Protein AF-A0A2V1BMA5-F1 (afdb_monomer)

Sequence (294 aa):
MDSHIPNAPSWVPDFRKTNSFMCLDGTYQATQKSLTVVHIQNRGAELQVSGAIVDRISSHVRQKVWEPSFGTREVCDGPFFGLYDPEMFYSTIKTLQAWMTIGLTKDSHVTERYGNFYKATQEVATQGHLHLMNCGAKDFAEFLDLLYWNSDWYEAATPSDVRENLEKAANDPGMKERFFNPTYMAYVENPEWQTMCAMKLHPTISKVLHLVWAVARGNTIFETATGWLGVGTNTLKGDDVLALISGMSMPVVLRPVLGTGERKFMVVGNAYVHGMMDGEMWDEGEKNLETLIL

Mean predicted aligned error: 6.77 Å

Structure (mmCIF, N/CA/C/O backbone):
data_AF-A0A2V1BMA5-F1
#
_entry.id   AF-A0A2V1BMA5-F1
#
loop_
_atom_site.group_PDB
_atom_site.id
_atom_site.type_symbol
_atom_site.label_atom_id
_atom_site.label_alt_id
_atom_site.label_comp_id
_atom_site.label_asym_id
_atom_site.label_entity_id
_atom_site.label_seq_id
_atom_site.pdbx_PDB_ins_code
_atom_site.Cartn_x
_atom_site.Cartn_y
_atom_site.Cartn_z
_atom_site.occupancy
_atom_site.B_iso_or_equiv
_atom_site.auth_seq_id
_atom_site.auth_comp_id
_atom_site.auth_asym_id
_atom_site.auth_atom_id
_atom_site.pdbx_PDB_model_num
ATOM 1 N N . MET A 1 1 ? -21.171 14.768 1.177 1.00 30.58 1 MET A N 1
ATOM 2 C CA . MET A 1 1 ? -21.462 14.534 2.602 1.00 30.58 1 MET A CA 1
ATOM 3 C C . MET A 1 1 ? -21.916 13.110 2.629 1.00 30.58 1 MET A C 1
ATOM 5 O O . MET A 1 1 ? -22.697 12.781 1.747 1.00 30.58 1 MET A O 1
ATOM 9 N N . ASP A 1 2 ? -21.452 12.289 3.546 1.00 35.84 2 ASP A N 1
ATOM 10 C CA . ASP A 1 2 ? -22.251 11.117 3.845 1.00 35.84 2 ASP A CA 1
ATOM 11 C C . ASP A 1 2 ? -22.781 11.287 5.289 1.00 35.84 2 ASP A C 1
ATOM 13 O O . ASP A 1 2 ? -22.119 11.742 6.222 1.00 35.84 2 ASP A O 1
ATOM 17 N N . SER A 1 3 ? -24.096 11.287 5.403 1.00 39.12 3 SER A N 1
ATOM 18 C CA . SER A 1 3 ? -24.839 12.184 6.299 1.00 39.12 3 SER A CA 1
ATOM 19 C C . SER A 1 3 ? -25.413 11.448 7.507 1.00 39.12 3 SER A C 1
ATOM 21 O O . SER A 1 3 ? -26.530 11.730 7.936 1.00 39.12 3 SER A O 1
ATOM 23 N N . HIS A 1 4 ? -24.685 10.465 8.035 1.00 50.25 4 HIS A N 1
ATOM 24 C CA . HIS A 1 4 ? -25.268 9.464 8.933 1.00 50.25 4 HIS A CA 1
ATOM 25 C C . HIS A 1 4 ? -24.616 9.318 10.312 1.00 50.25 4 HIS A C 1
ATOM 27 O O . HIS A 1 4 ? -24.954 8.379 11.022 1.00 50.25 4 HIS A O 1
ATOM 33 N N . ILE A 1 5 ? -23.810 10.282 10.775 1.00 56.41 5 ILE A N 1
ATOM 34 C CA . ILE A 1 5 ? -23.662 10.490 12.230 1.00 56.41 5 ILE A CA 1
ATOM 35 C C . ILE A 1 5 ? -24.389 11.792 12.589 1.00 56.41 5 ILE A C 1
ATOM 37 O O . ILE A 1 5 ? -23.781 12.866 12.551 1.00 56.41 5 ILE A O 1
ATOM 41 N N . PRO A 1 6 ? -25.710 11.740 12.859 1.00 54.97 6 PRO A N 1
ATOM 42 C CA . PRO A 1 6 ? -26.468 12.916 13.261 1.00 54.97 6 PRO A CA 1
ATOM 43 C C . PRO A 1 6 ? -25.800 13.587 14.465 1.00 54.97 6 PRO A C 1
ATOM 45 O O . PRO A 1 6 ? -25.518 12.929 15.463 1.00 54.97 6 PRO A O 1
ATOM 48 N N . ASN A 1 7 ? -25.578 14.900 14.378 1.00 65.00 7 ASN A N 1
ATOM 49 C CA . ASN A 1 7 ? -25.011 15.734 15.446 1.00 65.00 7 ASN A CA 1
ATOM 50 C C . ASN A 1 7 ? -23.528 15.497 15.801 1.00 65.00 7 ASN A C 1
ATOM 52 O O . ASN A 1 7 ? -23.093 15.984 16.843 1.00 65.00 7 ASN A O 1
ATOM 56 N N . ALA A 1 8 ? -22.734 14.812 14.967 1.00 66.00 8 ALA A N 1
ATOM 57 C CA . ALA A 1 8 ? -21.289 14.693 15.198 1.00 66.00 8 ALA A CA 1
ATOM 58 C C . ALA A 1 8 ? -20.585 16.073 15.250 1.00 66.00 8 ALA A C 1
ATOM 60 O O . ALA A 1 8 ? -20.898 16.944 14.430 1.00 66.00 8 ALA A O 1
ATOM 61 N N . PRO A 1 9 ? -19.620 16.292 16.170 1.00 72.81 9 PRO A N 1
ATOM 62 C CA . PRO A 1 9 ? -18.793 17.498 16.181 1.00 72.81 9 PRO A CA 1
ATOM 63 C C . PRO A 1 9 ? -18.036 17.716 14.862 1.00 72.81 9 PRO A C 1
ATOM 65 O O . PRO A 1 9 ? -17.639 16.768 14.193 1.00 72.81 9 PRO A O 1
ATOM 68 N N . SER A 1 10 ? -17.755 18.974 14.508 1.00 71.62 10 SER A N 1
ATOM 69 C CA . SER A 1 10 ? -17.115 19.336 13.228 1.00 71.62 10 SER A CA 1
ATOM 70 C C . SER A 1 10 ? -15.682 18.824 13.047 1.00 71.62 10 SER A C 1
ATOM 72 O O . SER A 1 10 ? -15.162 18.861 11.936 1.00 71.62 10 SER A O 1
ATOM 74 N N . TRP A 1 11 ? -15.020 18.419 14.134 1.00 70.19 11 TRP A N 1
ATOM 75 C CA . TRP A 1 11 ? -13.678 17.838 14.096 1.00 70.19 11 TRP A CA 1
ATOM 76 C C . TRP A 1 11 ? -13.694 16.336 13.807 1.00 70.19 11 TRP A C 1
ATOM 78 O O . TRP A 1 11 ? -12.644 15.796 13.467 1.00 70.19 11 TRP A O 1
ATOM 88 N N . VAL A 1 12 ? -14.850 15.667 13.933 1.00 67.75 12 VAL A N 1
ATOM 89 C CA . VAL A 1 12 ? -14.976 14.242 13.622 1.00 67.75 12 VAL A CA 1
ATO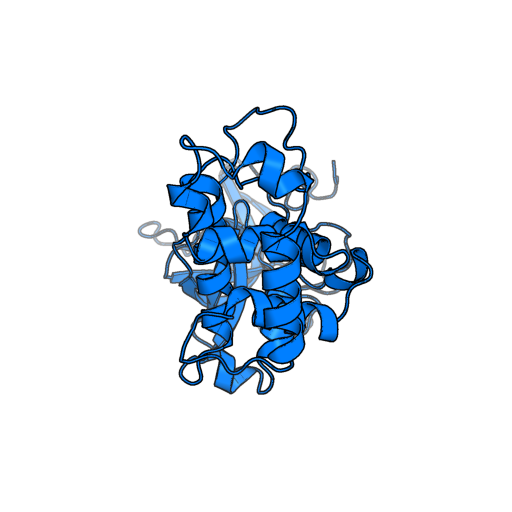M 90 C C . VAL A 1 12 ? -14.726 14.078 12.129 1.00 67.75 12 VAL A C 1
ATOM 92 O O . VAL A 1 12 ? -15.479 14.646 11.329 1.00 67.75 12 VAL A O 1
ATOM 95 N N . PRO A 1 13 ? -13.672 13.345 11.728 1.00 62.00 13 PRO A N 1
ATOM 96 C CA . PRO A 1 13 ? -13.392 13.145 10.320 1.00 62.00 13 PRO A CA 1
ATOM 97 C C . PRO A 1 13 ? -14.603 12.513 9.634 1.00 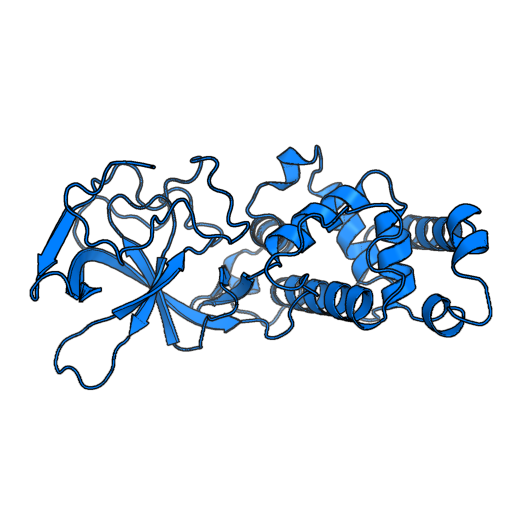62.00 13 PRO A C 1
ATOM 99 O O . PRO A 1 13 ? -15.208 11.573 10.149 1.00 62.00 13 PRO A O 1
ATOM 102 N N . ASP A 1 14 ? -14.943 12.997 8.440 1.00 61.94 14 ASP A N 1
ATOM 103 C CA . ASP A 1 14 ? -15.777 12.203 7.546 1.00 61.94 14 ASP A CA 1
ATOM 104 C C . ASP A 1 14 ? -14.906 11.024 7.105 1.00 61.94 14 ASP A C 1
ATOM 106 O O . ASP A 1 14 ? -14.065 11.161 6.215 1.00 61.94 14 ASP A O 1
ATOM 110 N N . PHE A 1 15 ? -15.069 9.881 7.774 1.00 54.81 15 PHE A N 1
ATOM 111 C CA . PHE A 1 15 ? -14.287 8.668 7.530 1.00 54.81 15 PHE A CA 1
ATOM 112 C C . PHE A 1 15 ? -14.455 8.112 6.110 1.00 54.81 15 PHE A C 1
ATOM 114 O O . PHE A 1 15 ? -13.757 7.171 5.749 1.00 54.81 15 PHE A O 1
ATOM 121 N N . ARG A 1 16 ? -15.318 8.725 5.280 1.00 49.81 16 ARG A N 1
ATOM 122 C CA . ARG A 1 16 ? -15.413 8.461 3.838 1.00 49.81 16 ARG A CA 1
ATOM 123 C C . ARG A 1 16 ? -14.856 9.571 2.953 1.00 49.81 16 ARG A C 1
ATOM 125 O O . ARG A 1 16 ? -15.183 9.640 1.776 1.00 49.81 16 ARG A O 1
ATOM 132 N N . LYS A 1 17 ? -14.098 10.517 3.499 1.00 44.09 17 LYS A N 1
ATOM 133 C CA . LYS A 1 17 ? -13.518 11.641 2.746 1.00 44.09 17 LYS A CA 1
ATOM 134 C C . LYS A 1 17 ? -12.085 11.953 3.152 1.00 44.09 17 LYS A C 1
ATOM 136 O O . LYS A 1 17 ? -11.628 13.086 2.996 1.00 44.09 17 LYS A O 1
ATOM 141 N N . THR A 1 18 ? -11.358 10.986 3.696 1.00 45.91 18 THR A N 1
ATOM 142 C CA . THR A 1 18 ? -9.926 11.183 3.906 1.00 45.91 18 THR A CA 1
ATOM 143 C C . THR A 1 18 ? -9.257 11.397 2.550 1.00 45.91 18 THR A C 1
ATOM 145 O O . THR A 1 18 ? -9.482 10.628 1.626 1.00 45.91 18 THR A O 1
ATOM 148 N N . ASN A 1 19 ? -8.420 12.432 2.428 1.00 41.16 19 ASN A N 1
ATOM 149 C CA . ASN A 1 19 ? -7.601 12.722 1.237 1.00 41.16 19 ASN A CA 1
ATOM 150 C C . ASN A 1 19 ? -6.569 11.613 0.911 1.00 41.16 19 ASN A C 1
ATOM 152 O O . ASN A 1 19 ? -5.682 11.824 0.086 1.00 41.16 19 ASN A O 1
ATOM 156 N N . SER A 1 20 ? -6.634 10.460 1.580 1.00 49.44 20 SER A N 1
ATOM 157 C CA . SER A 1 20 ? -5.892 9.272 1.192 1.00 49.44 20 SER A CA 1
ATOM 158 C C . SER A 1 20 ? -6.616 8.604 0.028 1.00 49.44 20 SER A C 1
ATOM 160 O O . SER A 1 20 ? -7.842 8.517 0.003 1.00 49.44 20 SER A O 1
ATOM 162 N N . PHE A 1 21 ? -5.855 8.054 -0.912 1.00 51.31 21 PHE A N 1
ATOM 163 C CA . PHE A 1 21 ? -6.350 7.094 -1.902 1.00 51.31 21 PHE A CA 1
ATOM 164 C C . PHE A 1 21 ? -6.711 5.748 -1.222 1.00 51.31 21 PHE A C 1
ATOM 166 O O . PHE A 1 21 ? -6.401 4.684 -1.740 1.00 51.31 21 PHE A O 1
ATOM 173 N N . MET A 1 22 ? -7.293 5.775 -0.013 1.00 56.56 22 MET A N 1
ATOM 174 C CA . MET A 1 22 ? -7.965 4.610 0.556 1.00 56.56 22 MET A CA 1
ATOM 175 C C . MET A 1 22 ? -9.341 4.566 -0.085 1.00 56.56 22 MET A C 1
ATOM 177 O O . MET A 1 22 ? -10.156 5.452 0.159 1.00 56.56 22 MET A O 1
ATOM 181 N N . CYS A 1 23 ? -9.540 3.621 -1.000 1.00 54.34 23 CYS A N 1
ATOM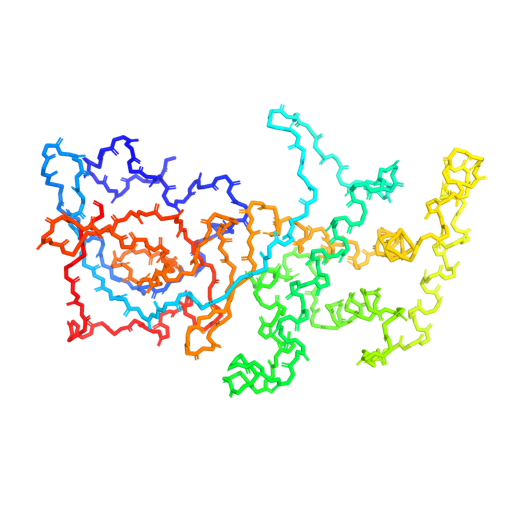 182 C CA . CYS A 1 23 ? -10.696 3.622 -1.886 1.00 54.34 23 CYS A CA 1
ATOM 183 C C . CYS A 1 23 ? -12.005 3.363 -1.130 1.00 54.34 23 CYS A C 1
ATOM 185 O O . CYS A 1 23 ? -12.139 2.438 -0.338 1.00 54.34 23 CYS A O 1
ATOM 187 N N . LEU A 1 24 ? -12.969 4.238 -1.411 1.00 52.84 24 LEU A N 1
ATOM 188 C CA . LEU A 1 24 ? -14.263 4.416 -0.753 1.00 52.84 24 LEU A CA 1
ATOM 189 C C . LEU A 1 24 ? -15.411 3.958 -1.655 1.00 52.84 24 LEU A C 1
ATOM 191 O O . LEU A 1 24 ? -16.499 4.529 -1.609 1.00 52.84 24 LEU A O 1
ATOM 195 N N . ASP A 1 25 ? -15.173 2.964 -2.513 1.00 61.53 25 ASP A N 1
ATOM 196 C CA . ASP A 1 25 ? -16.207 2.440 -3.415 1.00 61.53 25 ASP A CA 1
ATOM 197 C C . ASP A 1 25 ? -17.370 1.761 -2.661 1.00 61.53 25 ASP A C 1
ATOM 199 O O . ASP A 1 25 ? -18.369 1.380 -3.268 1.00 61.53 25 ASP A O 1
ATOM 203 N N . GLY A 1 26 ? -17.263 1.673 -1.329 1.00 67.31 26 GLY A N 1
ATOM 204 C CA . GLY A 1 26 ? -18.301 1.192 -0.427 1.00 67.31 26 GLY A CA 1
ATOM 205 C C . GLY A 1 26 ? -18.446 -0.324 -0.448 1.00 67.31 26 GLY A C 1
ATOM 206 O O . GLY A 1 26 ? -19.454 -0.832 0.036 1.00 67.31 26 GLY A O 1
ATOM 207 N N . THR A 1 27 ? -17.476 -1.037 -1.025 1.00 75.31 27 THR A N 1
ATOM 208 C CA . THR A 1 27 ? -17.530 -2.497 -1.155 1.00 75.31 27 THR A CA 1
ATOM 209 C C . THR A 1 27 ? -17.273 -3.213 0.167 1.00 75.31 27 THR A C 1
ATOM 211 O O . THR A 1 27 ? -17.934 -4.210 0.445 1.00 75.31 27 THR A O 1
ATOM 214 N N . TYR A 1 28 ? -16.385 -2.671 1.002 1.00 86.62 28 TYR A N 1
ATOM 215 C CA . TYR A 1 28 ? -15.997 -3.285 2.270 1.00 86.62 28 TYR A CA 1
ATOM 216 C C . TYR A 1 28 ? -17.060 -3.163 3.360 1.00 86.62 28 TYR A C 1
ATOM 218 O O . TYR A 1 28 ? -17.730 -2.136 3.509 1.00 86.62 28 TYR A O 1
ATOM 226 N N . GLN A 1 29 ? -17.183 -4.224 4.153 1.00 88.62 29 GLN A N 1
ATOM 227 C CA . GLN A 1 29 ? -18.122 -4.344 5.265 1.00 88.62 29 GLN A CA 1
ATOM 228 C C . GLN A 1 29 ? -17.428 -4.972 6.477 1.00 88.62 29 GLN A C 1
ATOM 230 O O . GLN A 1 29 ? -17.868 -5.995 7.001 1.00 88.62 29 GLN A O 1
ATOM 235 N N . ALA A 1 30 ? -16.355 -4.336 6.955 1.00 90.56 30 ALA A N 1
ATOM 236 C CA . ALA A 1 30 ? -15.534 -4.853 8.053 1.00 90.56 30 ALA A CA 1
ATOM 237 C C . ALA A 1 30 ? -16.323 -5.110 9.348 1.00 90.56 30 ALA A C 1
ATOM 239 O O . ALA A 1 30 ? -15.942 -5.968 10.137 1.00 90.56 30 ALA A O 1
ATOM 240 N N . THR A 1 31 ? -17.430 -4.390 9.563 1.00 90.06 31 THR A N 1
ATOM 241 C CA . THR A 1 31 ? -18.359 -4.609 10.688 1.00 90.06 31 THR A CA 1
ATOM 242 C C . THR A 1 31 ? -19.758 -5.039 10.234 1.00 90.06 31 THR A C 1
ATOM 244 O O . THR A 1 31 ? -20.758 -4.800 10.917 1.00 90.06 31 THR A O 1
ATOM 247 N N . GLN A 1 32 ? -19.831 -5.687 9.067 1.00 88.81 32 GLN A N 1
ATOM 248 C CA . GLN A 1 32 ? -21.044 -6.249 8.473 1.00 88.81 32 GLN A CA 1
ATOM 249 C C . GLN A 1 32 ? -22.197 -5.231 8.444 1.00 88.81 32 GLN A C 1
ATOM 251 O O . GLN A 1 32 ? -22.029 -4.110 7.965 1.00 88.81 32 GLN A O 1
ATOM 256 N N . LYS A 1 33 ? -23.380 -5.606 8.948 1.00 86.31 33 LYS A N 1
ATOM 257 C CA . LYS A 1 33 ? -24.576 -4.747 9.001 1.00 86.31 33 LYS A CA 1
ATOM 258 C C . LYS A 1 33 ? -24.761 -4.066 10.358 1.00 86.31 33 LYS A C 1
ATOM 260 O O . LYS A 1 33 ? -25.867 -3.611 10.661 1.00 86.31 33 LYS A O 1
ATOM 265 N N . SER A 1 34 ? -23.717 -4.034 11.187 1.00 84.75 34 SER A N 1
ATOM 266 C CA . SER A 1 34 ? -23.793 -3.393 12.496 1.00 84.75 34 SER A CA 1
ATOM 267 C C . SER A 1 34 ? -24.140 -1.909 12.358 1.00 84.75 34 SER A C 1
ATOM 269 O O . SER A 1 34 ? -23.817 -1.248 11.369 1.00 84.75 34 SER A O 1
ATOM 271 N N . LEU A 1 35 ? -24.866 -1.386 13.343 1.00 81.81 35 LEU A N 1
ATOM 272 C CA . LEU A 1 35 ? -25.289 0.008 13.345 1.00 81.81 35 LEU A CA 1
ATOM 273 C C . LEU A 1 35 ? -24.277 0.858 14.104 1.00 81.81 35 LEU A C 1
ATOM 275 O O . LEU A 1 35 ? -23.744 0.455 15.138 1.00 81.81 35 LEU A O 1
ATOM 279 N N . THR A 1 36 ? -24.055 2.072 13.617 1.00 77.69 36 THR A N 1
ATOM 280 C CA . THR A 1 36 ? -23.221 3.052 14.306 1.00 77.69 36 THR A CA 1
ATOM 281 C C . THR A 1 36 ? -23.895 3.492 15.605 1.00 77.69 36 THR A C 1
ATOM 283 O O . THR A 1 36 ? -24.935 4.153 15.578 1.00 77.69 36 THR A O 1
ATOM 286 N N . VAL A 1 37 ? -23.286 3.164 16.746 1.00 75.06 37 VAL A N 1
ATOM 287 C CA . VAL A 1 37 ? -23.695 3.659 18.068 1.00 75.06 37 VAL A CA 1
ATOM 288 C C . VAL A 1 37 ? -22.612 4.604 18.573 1.00 75.06 37 VAL A C 1
ATOM 290 O O . VAL A 1 37 ? -21.495 4.179 18.865 1.00 75.06 37 VAL A O 1
ATOM 293 N N . VAL A 1 38 ? -22.934 5.897 18.635 1.00 83.06 38 VAL A N 1
ATOM 294 C CA . VAL A 1 38 ? -22.004 6.957 19.046 1.00 83.06 38 VAL A CA 1
ATOM 295 C C . VAL A 1 38 ? -22.674 7.821 20.105 1.00 83.06 38 VAL A C 1
ATOM 297 O O . VAL A 1 38 ? -23.760 8.359 19.883 1.00 83.06 38 VAL A O 1
ATOM 300 N N . HIS A 1 39 ? -21.999 8.008 21.236 1.00 86.19 39 HIS A N 1
ATOM 301 C CA . HIS A 1 39 ? -22.392 8.969 22.260 1.00 86.19 39 HIS A CA 1
ATOM 302 C C . HIS A 1 39 ? -21.347 10.074 22.360 1.00 86.19 39 HIS A C 1
ATOM 304 O O . HIS A 1 39 ? -20.177 9.828 22.636 1.00 86.19 39 HIS A O 1
ATOM 310 N N . ILE A 1 40 ? -21.780 11.312 22.147 1.00 84.50 40 ILE A N 1
ATOM 311 C CA . ILE A 1 40 ? -20.915 12.486 22.238 1.00 84.50 40 ILE A CA 1
ATOM 312 C C . ILE A 1 40 ? -20.855 12.925 23.698 1.00 84.50 40 ILE A C 1
ATOM 314 O O . ILE A 1 40 ? -21.890 13.178 24.318 1.00 84.50 40 ILE A O 1
ATOM 318 N N . GLN A 1 41 ? -19.649 13.040 24.242 1.00 85.12 41 GLN A N 1
ATOM 319 C CA . GLN A 1 41 ? -19.420 13.418 25.634 1.00 85.12 41 GLN A CA 1
ATOM 320 C C . GLN A 1 41 ? -18.415 14.568 25.742 1.00 85.12 41 GLN A C 1
ATOM 322 O O . GLN A 1 41 ? -17.952 15.121 24.742 1.00 85.12 41 GLN A O 1
ATOM 327 N N . ASN A 1 42 ? -18.147 14.997 26.979 1.00 81.31 42 ASN A N 1
ATOM 328 C CA . ASN A 1 42 ? -17.174 16.040 27.303 1.00 81.31 42 ASN A CA 1
ATOM 329 C C . ASN A 1 42 ? -17.321 17.310 26.436 1.00 81.31 42 ASN A C 1
ATOM 331 O O . ASN A 1 42 ? -16.389 17.753 25.770 1.00 81.31 42 ASN A O 1
ATOM 335 N N . ARG A 1 43 ? -18.539 17.871 26.386 1.00 77.81 43 ARG A N 1
ATOM 336 C CA . ARG A 1 43 ? -18.871 19.067 25.580 1.00 77.81 43 ARG A CA 1
ATOM 337 C C . ARG A 1 43 ? -18.524 18.935 24.088 1.00 77.81 43 ARG A C 1
ATOM 339 O O . ARG A 1 43 ? -18.265 19.937 23.428 1.00 77.81 43 ARG A O 1
ATOM 346 N N . GLY A 1 44 ? -18.540 17.714 23.558 1.00 74.12 44 GLY A N 1
ATOM 347 C CA . GLY A 1 44 ? -18.230 17.446 22.160 1.00 74.12 44 GLY A CA 1
ATOM 348 C C . GLY A 1 44 ? -16.754 17.225 21.872 1.00 74.12 44 GLY A C 1
ATOM 349 O O . GLY A 1 44 ? -16.399 17.252 20.704 1.00 74.12 44 GLY A O 1
ATOM 350 N N . ALA A 1 45 ? -15.908 17.033 22.887 1.00 82.19 45 ALA A N 1
ATOM 351 C CA . ALA A 1 45 ? -14.491 16.722 22.707 1.00 82.19 45 ALA A CA 1
ATOM 352 C C . ALA A 1 45 ? -14.195 15.216 22.642 1.00 82.19 45 ALA A C 1
ATOM 354 O O . ALA A 1 45 ? -13.098 14.856 22.239 1.00 82.19 45 ALA A O 1
ATOM 355 N N . GLU A 1 46 ? -15.144 14.360 23.038 1.00 89.19 46 GLU A N 1
ATOM 356 C CA . GLU A 1 46 ? -14.951 12.906 23.100 1.00 89.19 46 GLU A CA 1
ATOM 357 C C . GLU A 1 46 ? -16.127 12.170 22.454 1.00 89.19 46 GLU A C 1
ATOM 359 O O . GLU A 1 46 ? -17.292 12.567 22.612 1.00 89.19 46 GLU A O 1
ATOM 364 N N . LEU A 1 47 ? -15.822 11.081 21.752 1.00 89.94 47 LEU A N 1
ATOM 365 C CA . LEU A 1 47 ? -16.803 10.146 21.215 1.00 89.94 47 LEU A CA 1
ATOM 366 C C . LEU A 1 47 ? -16.681 8.805 21.921 1.00 89.94 47 LEU A C 1
ATOM 368 O O . LEU A 1 47 ? -15.652 8.143 21.867 1.00 89.94 47 LEU A O 1
ATOM 372 N N . GLN A 1 48 ? -17.772 8.360 22.518 1.00 91.94 48 GLN A N 1
ATOM 373 C CA . GLN A 1 48 ? -17.891 7.005 23.015 1.00 91.94 48 GLN A CA 1
ATOM 374 C C . GLN A 1 48 ? -18.523 6.136 21.927 1.00 91.94 48 GLN A C 1
ATOM 376 O O . GLN A 1 48 ? -19.634 6.419 21.474 1.00 91.94 48 GLN A O 1
ATOM 381 N N . VAL A 1 49 ? -17.815 5.093 21.506 1.00 91.38 49 VAL A N 1
ATOM 382 C CA . VAL A 1 49 ? -18.244 4.167 20.450 1.00 91.38 49 VAL A CA 1
ATOM 383 C C . VAL A 1 49 ? -18.189 2.724 20.941 1.00 91.38 49 VAL A C 1
ATOM 385 O O . VAL A 1 49 ? -17.482 2.418 21.901 1.00 91.38 49 VAL A O 1
ATOM 388 N N . SER A 1 50 ? -18.924 1.833 20.277 1.00 91.62 50 SER A N 1
ATOM 389 C CA . SER A 1 50 ? -18.831 0.387 20.503 1.00 91.62 50 SER A CA 1
ATOM 390 C C . SER A 1 50 ? -17.955 -0.261 19.432 1.00 91.62 50 SER A C 1
ATOM 392 O O . SER A 1 50 ? -18.123 0.012 18.241 1.00 91.62 50 SER A O 1
ATOM 394 N N . GLY A 1 51 ? -17.008 -1.098 19.842 1.00 92.06 51 GLY A N 1
ATOM 395 C CA . GLY A 1 51 ? -16.091 -1.771 18.930 1.00 92.06 51 GLY A CA 1
ATOM 396 C C . GLY A 1 51 ? -15.193 -2.773 19.641 1.00 92.06 51 GLY A C 1
ATOM 397 O O . GLY A 1 51 ? -15.328 -2.994 20.837 1.00 92.06 51 GLY A O 1
ATOM 398 N N . ALA A 1 52 ? -14.256 -3.366 18.914 1.00 92.75 52 ALA A N 1
ATOM 399 C CA . ALA A 1 52 ? -13.261 -4.273 19.469 1.00 92.75 52 ALA A CA 1
ATOM 400 C C . ALA A 1 52 ? -11.875 -3.915 18.940 1.00 92.75 52 ALA A C 1
ATOM 402 O O . ALA A 1 52 ? -11.698 -3.688 17.741 1.00 92.75 52 ALA A O 1
ATOM 403 N N . ILE A 1 53 ? -10.882 -3.886 19.827 1.00 94.69 53 ILE A N 1
ATOM 404 C CA . ILE A 1 53 ? -9.478 -3.827 19.423 1.00 94.69 53 ILE A CA 1
ATOM 405 C C . ILE A 1 53 ? -9.035 -5.238 19.045 1.00 94.69 53 ILE A C 1
ATOM 407 O O . ILE A 1 53 ? -9.049 -6.142 19.877 1.00 94.69 53 ILE A O 1
ATOM 411 N N . VAL A 1 54 ? -8.663 -5.413 17.779 1.00 94.94 54 VAL A N 1
ATOM 412 C CA . VAL A 1 54 ? -8.380 -6.726 17.184 1.00 94.94 54 VAL A CA 1
ATOM 413 C C . VAL A 1 54 ? -6.892 -7.049 17.151 1.00 94.94 54 VAL A C 1
ATOM 415 O O . VAL A 1 54 ? -6.520 -8.215 17.238 1.00 94.94 54 VAL A O 1
ATOM 418 N N . ASP A 1 55 ? -6.031 -6.035 17.047 1.00 95.31 55 ASP A N 1
ATOM 419 C CA . ASP A 1 55 ? -4.580 -6.213 17.087 1.00 95.31 55 ASP A CA 1
ATOM 420 C C . ASP A 1 55 ? -3.860 -4.876 17.343 1.00 95.31 55 ASP A C 1
ATOM 422 O O . ASP A 1 55 ? -4.480 -3.826 17.530 1.00 95.31 55 ASP A O 1
ATOM 426 N N . ARG A 1 56 ? -2.530 -4.903 17.340 1.00 95.88 56 ARG A N 1
ATOM 427 C CA . ARG A 1 56 ? -1.641 -3.754 17.476 1.00 95.88 56 ARG A CA 1
ATOM 428 C C . ARG A 1 56 ? -0.628 -3.727 16.342 1.00 95.88 56 ARG A C 1
ATOM 430 O O . ARG A 1 56 ? -0.078 -4.760 15.976 1.00 95.88 56 ARG A O 1
ATOM 437 N N . ILE A 1 57 ? -0.351 -2.540 15.819 1.00 94.94 57 ILE A N 1
ATOM 438 C CA . ILE A 1 57 ? 0.679 -2.298 14.811 1.00 94.94 57 ILE A CA 1
ATOM 439 C C . ILE A 1 57 ? 2.049 -2.619 15.419 1.00 94.94 57 ILE A C 1
ATOM 441 O O . ILE A 1 57 ? 2.441 -2.030 16.432 1.00 94.94 57 ILE A O 1
ATOM 445 N N . SER A 1 58 ? 2.776 -3.552 14.803 1.00 92.19 58 SER A N 1
ATOM 446 C CA . SER A 1 58 ? 4.119 -3.956 15.230 1.00 92.19 58 SER A CA 1
ATOM 447 C C . SER A 1 58 ? 5.191 -3.174 14.477 1.00 92.19 58 SER A C 1
ATOM 449 O O . SER A 1 58 ? 6.121 -2.637 15.081 1.00 92.19 58 SER A O 1
ATOM 451 N N . SER A 1 59 ? 5.046 -3.060 13.157 1.00 91.06 59 SER A N 1
ATOM 452 C CA . SER A 1 59 ? 6.008 -2.387 12.290 1.00 91.06 59 SER A CA 1
ATOM 453 C C . SER A 1 59 ? 5.335 -1.787 11.056 1.00 91.06 59 SER A C 1
ATOM 455 O O . SER A 1 59 ? 4.225 -2.161 10.690 1.00 91.06 59 SER A O 1
ATOM 457 N N . HIS A 1 60 ? 5.995 -0.817 10.426 1.00 92.62 60 HIS A N 1
ATOM 458 C CA . HIS A 1 60 ? 5.562 -0.228 9.160 1.00 92.62 60 HIS A CA 1
ATOM 459 C C . HIS A 1 60 ? 6.764 0.2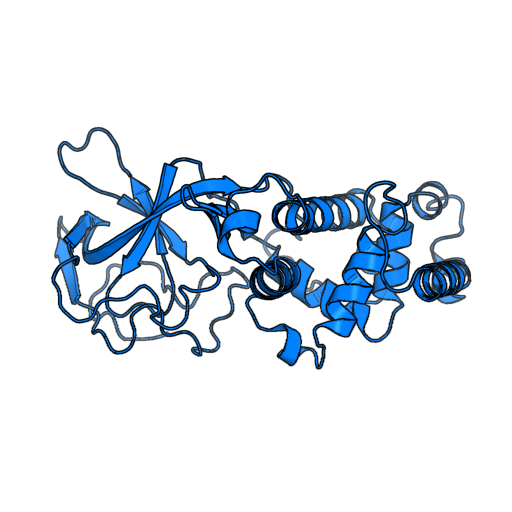56 8.352 1.00 92.62 60 HIS A C 1
ATOM 461 O O . HIS A 1 60 ? 7.830 0.556 8.907 1.00 92.62 60 HIS A O 1
ATOM 467 N N . VAL A 1 61 ? 6.584 0.377 7.039 1.00 92.94 61 VAL A N 1
ATOM 468 C CA . VAL A 1 61 ? 7.620 0.893 6.142 1.00 92.94 61 VAL A CA 1
ATOM 469 C C . VAL A 1 61 ? 7.776 2.405 6.327 1.00 92.94 61 VAL A C 1
ATOM 471 O O . VAL A 1 61 ? 6.802 3.157 6.352 1.00 92.94 61 VAL A O 1
ATOM 474 N N . ARG A 1 62 ? 9.018 2.880 6.470 1.00 91.94 62 ARG A N 1
ATOM 475 C CA . ARG A 1 62 ? 9.306 4.309 6.711 1.00 91.94 62 ARG A CA 1
ATOM 476 C C . ARG A 1 62 ? 9.513 5.106 5.429 1.00 91.94 62 ARG A C 1
ATOM 478 O O . ARG A 1 62 ? 9.343 6.323 5.437 1.00 91.94 62 ARG A O 1
ATOM 485 N N . GLN A 1 63 ? 9.923 4.427 4.363 1.00 93.19 63 GLN A N 1
ATOM 486 C CA . GLN A 1 63 ? 10.083 4.996 3.036 1.00 93.19 63 GLN A CA 1
ATOM 487 C C . GLN A 1 63 ? 8.734 5.503 2.525 1.00 93.19 63 GLN A C 1
ATOM 489 O O . GLN A 1 63 ? 7.685 4.919 2.807 1.00 93.19 63 GLN A O 1
ATOM 494 N N . LYS A 1 64 ? 8.776 6.607 1.786 1.00 92.69 64 LYS A N 1
ATOM 495 C CA . LYS A 1 64 ? 7.603 7.251 1.205 1.00 92.69 64 LYS A CA 1
ATOM 496 C C . LYS A 1 64 ? 7.869 7.495 -0.265 1.00 92.69 64 LYS A C 1
ATOM 498 O O . LYS A 1 64 ? 8.983 7.865 -0.638 1.00 92.69 64 LYS A O 1
ATOM 503 N N . VAL A 1 65 ? 6.836 7.300 -1.075 1.00 92.19 65 VAL A N 1
ATOM 504 C CA . VAL A 1 65 ? 6.870 7.738 -2.466 1.00 92.19 65 VAL A CA 1
ATOM 505 C C . VAL A 1 65 ? 6.963 9.259 -2.506 1.00 92.19 65 VAL A C 1
ATOM 507 O O . VAL A 1 65 ? 6.518 9.944 -1.582 1.00 92.19 65 VAL A O 1
ATOM 510 N N . TRP A 1 66 ? 7.525 9.789 -3.586 1.00 89.56 66 TRP A N 1
ATOM 511 C CA . TRP A 1 66 ? 7.457 11.217 -3.842 1.00 89.56 66 TRP A CA 1
ATOM 512 C C . TRP A 1 66 ? 5.998 11.671 -3.941 1.00 89.56 66 TRP A C 1
ATOM 514 O O . TRP A 1 66 ? 5.169 11.035 -4.603 1.00 89.56 66 TRP A O 1
ATOM 524 N N . GLU A 1 67 ? 5.702 12.798 -3.304 1.00 82.75 67 GLU A N 1
ATOM 525 C CA . GLU A 1 67 ? 4.398 13.441 -3.340 1.00 82.75 67 GLU A CA 1
ATOM 526 C C . GLU A 1 67 ? 4.547 14.874 -3.862 1.00 82.75 67 GLU A C 1
ATOM 528 O O . GLU A 1 67 ? 5.484 15.579 -3.478 1.00 82.75 67 GLU A O 1
ATOM 533 N N . PRO A 1 68 ? 3.620 15.340 -4.717 1.00 76.75 68 PRO A N 1
ATOM 534 C CA . PRO A 1 68 ? 3.605 16.737 -5.123 1.00 76.75 68 PRO A CA 1
ATOM 535 C C . PRO A 1 68 ? 3.375 17.638 -3.904 1.00 76.75 68 PRO A C 1
ATOM 537 O O . PRO A 1 68 ? 2.720 17.249 -2.933 1.00 76.75 68 PRO A O 1
ATOM 540 N N . SER A 1 69 ? 3.846 18.883 -3.978 1.00 78.19 69 SER A N 1
ATOM 541 C CA . SER A 1 69 ? 3.532 19.876 -2.950 1.00 78.19 69 SER A CA 1
ATOM 542 C C . SER A 1 69 ? 2.018 20.064 -2.798 1.00 78.19 69 SER A C 1
ATOM 544 O O . SER A 1 69 ? 1.243 19.973 -3.754 1.00 78.19 69 SER A O 1
ATOM 546 N N . PHE A 1 70 ? 1.583 20.353 -1.572 1.00 68.19 70 PHE A N 1
ATOM 547 C CA . PHE A 1 70 ? 0.175 20.609 -1.295 1.00 68.19 70 PHE A CA 1
ATOM 548 C C . PHE A 1 70 ? -0.362 21.744 -2.187 1.00 68.19 70 PHE A C 1
ATOM 550 O O . PHE A 1 70 ? 0.221 22.825 -2.247 1.00 68.19 70 PHE A O 1
ATOM 557 N N . GLY A 1 71 ? -1.481 21.499 -2.875 1.00 62.69 71 GLY A N 1
ATOM 558 C CA . GLY A 1 71 ? -2.114 22.474 -3.770 1.00 62.69 71 GLY A CA 1
ATOM 559 C C . GLY A 1 71 ? -1.639 22.447 -5.229 1.00 62.69 71 GLY A C 1
ATOM 560 O O . GLY A 1 71 ? -2.145 23.237 -6.029 1.00 62.69 71 GLY A O 1
ATOM 561 N N . THR A 1 72 ? -0.729 21.544 -5.618 1.00 70.56 72 THR A N 1
ATOM 562 C CA . THR A 1 72 ? -0.408 21.315 -7.037 1.00 70.56 72 THR A CA 1
ATOM 563 C C . THR A 1 72 ? -1.658 20.830 -7.776 1.00 70.56 72 THR A C 1
ATOM 565 O O . THR A 1 72 ? -2.228 19.793 -7.441 1.00 70.56 72 THR A O 1
ATOM 568 N N . ARG A 1 73 ? -2.109 21.609 -8.770 1.00 54.25 73 ARG A N 1
ATOM 569 C CA . ARG A 1 73 ? -3.403 21.402 -9.440 1.00 54.25 73 ARG A CA 1
ATOM 570 C C . ARG A 1 73 ? -3.460 20.166 -10.335 1.00 54.25 73 ARG A C 1
ATOM 572 O O . ARG A 1 73 ? -4.548 19.633 -10.507 1.00 54.25 73 ARG A O 1
ATOM 579 N N . GLU A 1 74 ? -2.332 19.700 -10.868 1.00 56.88 74 GLU A N 1
ATOM 580 C CA . GLU A 1 74 ? -2.294 18.557 -11.783 1.00 56.88 74 GLU A CA 1
ATOM 581 C C . GLU A 1 74 ? -0.998 17.761 -11.592 1.00 56.88 74 GLU A C 1
ATOM 583 O O . GLU A 1 74 ? 0.102 18.294 -11.736 1.00 56.88 74 GLU A O 1
ATOM 588 N N . VAL A 1 75 ? -1.131 16.471 -11.274 1.00 62.03 75 VAL A N 1
ATOM 589 C CA . VAL A 1 75 ? -0.067 15.483 -11.471 1.00 62.03 75 VAL A CA 1
ATOM 590 C C . VAL A 1 75 ? -0.497 14.614 -12.640 1.00 62.03 75 VAL A C 1
ATOM 592 O O . VAL A 1 75 ? -1.289 13.689 -12.477 1.00 62.03 75 VAL A O 1
ATOM 595 N N . CYS A 1 76 ? -0.022 14.956 -13.835 1.00 67.62 76 CYS A N 1
ATOM 596 C CA . CYS A 1 76 ? -0.265 14.154 -15.027 1.00 67.62 76 CYS A CA 1
ATOM 597 C C . CYS A 1 76 ? 0.690 12.964 -15.023 1.00 67.62 76 CYS A C 1
ATOM 599 O O . CYS A 1 76 ? 1.879 13.116 -15.315 1.00 67.62 76 CYS A O 1
ATOM 601 N N . ASP A 1 77 ? 0.161 11.785 -14.701 1.00 74.06 77 ASP A N 1
ATOM 602 C CA . ASP A 1 77 ? 0.937 10.552 -14.709 1.00 74.06 77 ASP A CA 1
ATOM 603 C C . ASP A 1 77 ? 1.129 10.008 -16.138 1.00 74.06 77 ASP A C 1
ATOM 605 O O . ASP A 1 77 ? 0.479 9.059 -16.571 1.00 74.06 77 ASP A O 1
ATOM 609 N N . GLY A 1 78 ? 1.978 10.693 -16.907 1.00 82.31 78 GLY A N 1
ATOM 610 C CA . GLY A 1 78 ? 2.340 10.325 -18.275 1.00 82.31 78 GLY A CA 1
ATOM 611 C C . GLY A 1 78 ? 3.552 9.383 -18.361 1.00 82.31 78 GLY A C 1
ATOM 612 O O . GLY A 1 78 ? 4.187 9.081 -17.350 1.00 82.31 78 GLY A O 1
ATOM 613 N N . PRO A 1 79 ? 3.954 8.980 -19.581 1.00 84.31 79 PRO A N 1
ATOM 614 C CA . PRO A 1 79 ? 5.054 8.030 -19.796 1.00 84.31 79 PRO A CA 1
ATOM 615 C C . PRO A 1 79 ? 6.413 8.523 -19.276 1.00 84.31 79 PRO A C 1
ATOM 617 O O . PRO A 1 79 ? 7.294 7.719 -19.001 1.00 84.31 79 PRO A O 1
ATOM 620 N N . PHE A 1 80 ? 6.586 9.837 -19.111 1.00 89.62 80 PHE A N 1
ATOM 621 C CA . PHE A 1 80 ? 7.825 10.443 -18.611 1.00 89.62 80 PHE A CA 1
ATOM 622 C C . PHE A 1 80 ? 7.748 10.880 -17.144 1.00 89.62 80 PHE A C 1
ATOM 624 O O . PHE A 1 80 ? 8.732 11.385 -16.601 1.00 89.62 80 PHE A O 1
ATOM 631 N N . PHE A 1 81 ? 6.580 10.753 -16.507 1.00 87.44 81 PHE A N 1
ATOM 632 C CA . PHE A 1 81 ? 6.384 11.216 -15.139 1.00 87.44 81 PHE A CA 1
ATOM 633 C C . PHE A 1 81 ? 7.330 10.484 -14.180 1.00 87.44 81 PHE A C 1
ATOM 635 O O . PHE A 1 81 ? 7.436 9.259 -14.211 1.00 87.44 81 PHE A O 1
ATOM 642 N N . GLY A 1 82 ? 8.019 11.252 -13.334 1.00 88.38 82 GLY A N 1
ATOM 643 C CA . GLY A 1 82 ? 8.981 10.735 -12.361 1.00 88.38 82 GLY A CA 1
ATOM 644 C C . GLY A 1 82 ? 10.390 10.471 -12.889 1.00 88.38 82 GLY A C 1
ATOM 645 O O . GLY A 1 82 ? 11.279 10.242 -12.081 1.00 88.38 82 GLY A O 1
ATOM 646 N N . LEU A 1 83 ? 10.638 10.566 -14.201 1.00 93.06 83 LEU A N 1
ATOM 647 C CA . LEU A 1 83 ? 11.950 10.246 -14.788 1.00 93.06 83 LEU A CA 1
ATOM 648 C C . LEU A 1 83 ? 12.936 11.427 -14.847 1.00 93.06 83 LEU A C 1
ATOM 650 O O . LEU A 1 83 ? 14.105 11.227 -15.168 1.00 93.06 83 LEU A O 1
ATOM 654 N N . TYR A 1 84 ? 12.490 12.654 -14.566 1.00 90.88 84 TYR A N 1
ATOM 655 C CA . TYR A 1 84 ? 13.336 13.862 -14.635 1.00 90.88 84 TYR A CA 1
ATOM 656 C C . TYR A 1 84 ? 14.070 14.187 -13.349 1.00 90.88 84 TYR A C 1
ATOM 658 O O . TYR A 1 84 ? 14.970 15.024 -13.366 1.00 90.88 84 TYR A O 1
ATOM 666 N N . ASP A 1 85 ? 13.623 13.607 -12.245 1.00 90.81 85 ASP A N 1
ATOM 667 C CA . ASP A 1 85 ? 14.071 13.966 -10.915 1.00 90.81 85 ASP A CA 1
ATOM 668 C C . ASP A 1 85 ? 14.446 12.682 -10.167 1.00 90.81 85 ASP A C 1
ATOM 670 O O . ASP A 1 85 ? 13.579 11.823 -9.968 1.00 90.81 85 ASP A O 1
ATOM 674 N N . PRO A 1 86 ? 15.718 12.538 -9.755 1.00 91.56 86 PRO A N 1
ATOM 675 C CA . PRO A 1 86 ? 16.175 11.449 -8.907 1.00 91.56 86 PRO A CA 1
ATOM 676 C C . PRO A 1 86 ? 15.321 11.230 -7.680 1.00 91.56 86 PRO A C 1
ATOM 678 O O . PRO A 1 86 ? 15.060 10.082 -7.334 1.00 91.56 86 PRO A O 1
ATOM 681 N N . GLU A 1 87 ? 14.833 12.295 -7.049 1.00 91.38 87 GLU A N 1
ATOM 682 C CA . GLU A 1 87 ? 13.984 12.161 -5.876 1.00 91.38 87 GLU A CA 1
ATOM 683 C C . GLU A 1 87 ? 12.690 11.415 -6.217 1.00 91.38 87 GLU A C 1
ATOM 685 O O . GLU A 1 87 ? 12.240 10.584 -5.430 1.00 91.38 87 GLU A O 1
ATOM 690 N N . MET A 1 88 ? 12.125 11.621 -7.408 1.00 92.44 88 MET A N 1
ATOM 691 C CA . MET A 1 88 ? 10.876 10.985 -7.822 1.00 92.44 88 MET A CA 1
ATOM 692 C C . MET A 1 88 ? 11.041 9.489 -8.095 1.00 92.44 88 MET A C 1
ATOM 694 O O . MET A 1 88 ? 10.358 8.681 -7.457 1.00 92.44 88 MET A O 1
ATOM 698 N N . PHE A 1 89 ? 11.923 9.099 -9.023 1.00 94.69 89 PHE A N 1
ATOM 699 C CA . PHE A 1 89 ? 12.063 7.683 -9.379 1.00 94.69 89 PHE A CA 1
ATOM 700 C C . PHE A 1 89 ? 12.689 6.870 -8.250 1.00 94.69 89 PHE A C 1
ATOM 702 O O . PHE A 1 89 ? 12.213 5.775 -7.951 1.00 94.69 89 PHE A O 1
ATOM 709 N N . TYR A 1 90 ? 13.700 7.415 -7.567 1.00 95.94 90 TYR A N 1
ATOM 710 C CA . TYR A 1 90 ? 14.395 6.687 -6.513 1.00 95.94 90 TYR A CA 1
ATOM 711 C C . TYR A 1 90 ? 13.471 6.436 -5.321 1.00 95.94 90 TYR A C 1
ATOM 713 O O . TYR A 1 90 ? 13.339 5.295 -4.878 1.00 95.94 90 TYR A O 1
ATOM 721 N N . SER A 1 91 ? 12.782 7.473 -4.823 1.00 94.94 91 SER A N 1
ATOM 722 C CA . SER A 1 91 ? 11.849 7.309 -3.699 1.00 94.94 91 SER A CA 1
ATOM 723 C C . SER A 1 91 ? 10.689 6.384 -4.057 1.00 94.94 91 SER A C 1
ATOM 725 O O . SER A 1 91 ? 10.296 5.562 -3.229 1.00 94.94 91 SER A O 1
ATOM 727 N N . THR A 1 92 ? 10.180 6.458 -5.291 1.00 95.25 92 THR A N 1
ATOM 728 C CA . THR A 1 92 ? 9.102 5.586 -5.762 1.00 95.25 92 THR A CA 1
ATOM 729 C C . THR A 1 92 ? 9.559 4.136 -5.763 1.00 95.25 92 THR A C 1
ATOM 731 O O . THR A 1 92 ? 9.017 3.336 -5.005 1.00 95.25 92 THR A O 1
ATOM 734 N N . ILE A 1 93 ? 10.595 3.795 -6.532 1.00 97.38 93 ILE A N 1
ATOM 735 C CA . ILE A 1 93 ? 11.046 2.405 -6.658 1.00 97.38 93 ILE A CA 1
ATOM 736 C C . ILE A 1 93 ? 11.499 1.842 -5.311 1.00 97.38 93 ILE A C 1
ATOM 738 O O . ILE A 1 93 ? 11.085 0.741 -4.957 1.00 97.38 93 ILE A O 1
ATOM 742 N N . LYS A 1 94 ? 12.254 2.596 -4.501 1.00 96.75 94 LYS A N 1
ATOM 743 C CA . LYS A 1 94 ? 12.685 2.121 -3.175 1.00 96.75 94 LYS A CA 1
ATOM 744 C C . LYS A 1 94 ? 11.532 1.926 -2.203 1.00 96.75 94 LYS A C 1
ATOM 746 O O . LYS A 1 94 ? 11.573 0.989 -1.408 1.00 96.75 94 LYS A O 1
ATOM 751 N N . THR A 1 95 ? 10.512 2.779 -2.250 1.00 96.31 95 THR A N 1
ATOM 752 C CA . THR A 1 95 ? 9.329 2.599 -1.402 1.00 96.31 95 THR A CA 1
ATOM 753 C C . THR A 1 95 ? 8.538 1.381 -1.838 1.00 96.31 95 THR A C 1
ATOM 755 O O . THR A 1 95 ? 8.190 0.572 -0.987 1.00 96.31 95 THR A O 1
ATOM 758 N N . LEU A 1 96 ? 8.316 1.197 -3.142 1.00 96.19 96 LEU A N 1
ATOM 759 C CA . LEU A 1 96 ? 7.606 0.023 -3.645 1.00 96.19 96 LEU A CA 1
ATOM 760 C C . LEU A 1 96 ? 8.380 -1.264 -3.347 1.00 96.19 96 LEU A C 1
ATOM 762 O O . LEU A 1 96 ? 7.785 -2.219 -2.865 1.00 96.19 96 LEU A O 1
ATOM 766 N N . GLN A 1 97 ? 9.704 -1.273 -3.515 1.00 96.06 97 GLN A N 1
ATOM 767 C CA . GLN A 1 97 ? 10.551 -2.388 -3.082 1.00 96.06 97 GLN A CA 1
ATOM 768 C C . GLN A 1 97 ? 10.392 -2.648 -1.579 1.00 96.06 97 GLN A C 1
ATOM 770 O O . GLN A 1 97 ? 10.147 -3.776 -1.176 1.00 96.06 97 GLN A O 1
ATOM 775 N N . ALA A 1 98 ? 10.459 -1.625 -0.725 1.00 93.88 98 ALA A N 1
ATOM 776 C CA . ALA A 1 98 ? 10.270 -1.817 0.713 1.00 93.88 98 ALA A CA 1
ATOM 777 C C . ALA A 1 98 ? 8.870 -2.362 1.056 1.00 93.88 98 ALA A C 1
ATOM 779 O O . ALA A 1 98 ? 8.746 -3.220 1.929 1.00 93.88 98 ALA A O 1
ATOM 780 N N . TRP A 1 99 ? 7.833 -1.899 0.351 1.00 93.00 99 TRP A N 1
ATOM 781 C CA . TRP A 1 99 ? 6.462 -2.363 0.536 1.00 93.00 99 TRP A CA 1
ATOM 782 C C . TRP A 1 99 ? 6.278 -3.819 0.141 1.00 93.00 99 TRP A C 1
ATOM 784 O O . TRP A 1 99 ? 5.641 -4.564 0.872 1.00 93.00 99 TRP A O 1
ATOM 794 N N . MET A 1 100 ? 6.820 -4.236 -1.000 1.00 91.75 100 MET A N 1
ATOM 795 C CA . MET A 1 100 ? 6.654 -5.610 -1.465 1.00 91.75 100 MET A CA 1
ATOM 796 C C . MET A 1 100 ? 7.525 -6.561 -0.639 1.00 91.75 100 MET A C 1
ATOM 798 O O . MET A 1 100 ? 7.053 -7.621 -0.239 1.00 91.75 100 MET A O 1
ATOM 802 N N . THR A 1 101 ? 8.746 -6.154 -0.270 1.00 89.12 101 THR A N 1
ATOM 803 C CA . THR A 1 101 ? 9.679 -6.989 0.500 1.00 89.12 101 THR A CA 1
ATOM 804 C C . THR A 1 101 ? 9.085 -7.464 1.827 1.00 89.12 101 THR A C 1
ATOM 806 O O . THR A 1 101 ? 9.347 -8.602 2.201 1.00 89.12 101 THR A O 1
ATOM 809 N N . ILE A 1 102 ? 8.248 -6.668 2.511 1.00 80.44 102 ILE A N 1
ATOM 810 C CA . ILE A 1 102 ? 7.628 -7.086 3.786 1.00 80.44 102 ILE A CA 1
ATOM 811 C C . ILE A 1 102 ? 6.803 -8.378 3.644 1.00 80.44 102 ILE A C 1
ATOM 813 O O . ILE A 1 102 ? 6.745 -9.185 4.567 1.00 80.44 102 ILE A O 1
ATOM 817 N N . GLY A 1 103 ? 6.180 -8.576 2.478 1.00 69.69 103 GLY A N 1
ATOM 818 C CA . GLY A 1 103 ? 5.415 -9.776 2.169 1.00 69.69 103 GLY A CA 1
ATOM 819 C C . GLY A 1 103 ? 6.252 -10.881 1.533 1.00 69.69 103 GLY A C 1
ATOM 820 O O . GLY A 1 103 ? 5.865 -12.036 1.607 1.00 69.69 103 GLY A O 1
ATOM 821 N N . LEU A 1 104 ? 7.398 -10.559 0.925 1.00 74.56 104 LEU A N 1
ATOM 822 C CA . LEU A 1 104 ? 8.241 -11.530 0.216 1.00 74.56 104 LEU A CA 1
ATOM 823 C C . LEU A 1 104 ? 9.271 -12.236 1.125 1.00 74.56 104 LEU A C 1
ATOM 825 O O . LEU A 1 104 ? 9.878 -13.222 0.701 1.00 74.56 104 LEU A O 1
ATOM 829 N N . THR A 1 105 ? 9.514 -11.757 2.351 1.00 67.44 105 THR A N 1
ATOM 830 C CA . THR A 1 105 ? 10.500 -12.357 3.267 1.00 67.44 105 THR A CA 1
ATOM 831 C C . THR A 1 105 ? 9.898 -13.467 4.132 1.00 67.44 105 THR A C 1
ATOM 833 O O . THR A 1 105 ? 8.868 -13.299 4.778 1.00 67.44 105 THR A O 1
ATOM 836 N N . LYS A 1 106 ? 10.587 -14.618 4.182 1.00 57.00 106 LYS A N 1
ATOM 837 C CA . LYS A 1 106 ? 10.112 -15.851 4.842 1.00 57.00 106 LYS A CA 1
ATOM 838 C C . LYS A 1 106 ? 9.992 -15.770 6.369 1.00 57.00 106 LYS A C 1
ATOM 840 O O . LYS A 1 106 ? 9.297 -16.598 6.944 1.00 57.00 106 LYS A O 1
ATOM 845 N N . ASP A 1 107 ? 10.646 -14.798 7.001 1.00 61.66 107 ASP A N 1
ATOM 846 C CA . ASP A 1 107 ? 10.781 -14.719 8.462 1.00 61.66 107 ASP A CA 1
ATOM 847 C C . ASP A 1 107 ? 9.767 -13.764 9.134 1.00 61.66 107 ASP A C 1
ATOM 849 O O . ASP A 1 107 ? 9.924 -13.431 10.307 1.00 61.66 107 ASP A O 1
ATOM 853 N N . SER A 1 108 ? 8.745 -13.283 8.413 1.00 65.69 108 SER A N 1
ATOM 854 C CA . SER A 1 108 ? 7.684 -12.427 8.976 1.00 65.69 108 SER A CA 1
ATOM 855 C C . SER A 1 108 ? 6.479 -13.242 9.466 1.00 65.69 108 SER A C 1
ATOM 857 O O . SER A 1 108 ? 6.149 -14.285 8.894 1.00 65.69 108 SER A O 1
ATOM 859 N N . HIS A 1 109 ? 5.755 -12.747 10.482 1.00 73.50 109 HIS A N 1
ATOM 860 C CA . HIS A 1 109 ? 4.511 -13.385 10.949 1.00 73.50 109 HIS A CA 1
ATOM 861 C C . HIS A 1 109 ? 3.435 -13.395 9.850 1.00 73.50 109 HIS A C 1
ATOM 863 O O . HIS A 1 109 ? 2.544 -14.246 9.839 1.00 73.50 109 HIS A O 1
ATOM 869 N N . VAL A 1 110 ? 3.551 -12.482 8.882 1.00 72.94 110 VAL A N 1
ATOM 870 C CA . VAL A 1 110 ? 2.781 -12.470 7.630 1.00 72.94 110 VAL A CA 1
ATOM 871 C C . VAL A 1 110 ? 2.935 -13.784 6.856 1.00 72.94 110 VAL A C 1
ATOM 873 O O . VAL A 1 110 ? 1.933 -14.348 6.410 1.00 72.94 110 VAL A O 1
ATOM 876 N N . THR A 1 111 ? 4.160 -14.304 6.712 1.00 69.25 111 THR A N 1
ATOM 877 C CA . THR A 1 111 ? 4.414 -15.552 5.970 1.00 69.25 111 THR A CA 1
ATOM 878 C C . THR A 1 111 ? 3.735 -16.747 6.636 1.00 69.25 111 THR A C 1
ATOM 880 O O . THR A 1 111 ? 3.077 -17.539 5.956 1.00 69.25 111 THR A O 1
ATOM 883 N N . GLU A 1 112 ? 3.831 -16.850 7.964 1.00 76.75 112 GLU A N 1
ATOM 884 C CA . GLU A 1 112 ? 3.163 -17.903 8.741 1.00 76.75 112 GLU A CA 1
ATOM 885 C C . GLU A 1 112 ? 1.635 -17.829 8.611 1.00 76.75 112 GLU A C 1
ATOM 887 O O . GLU A 1 112 ? 0.968 -18.862 8.536 1.00 76.75 112 GLU A O 1
ATOM 892 N N . ARG A 1 113 ? 1.076 -16.613 8.558 1.00 85.81 113 ARG A N 1
ATOM 893 C CA . ARG A 1 113 ? -0.373 -16.392 8.532 1.00 85.81 113 ARG A CA 1
ATOM 894 C C . ARG A 1 113 ? -1.024 -16.768 7.203 1.00 85.81 113 ARG A C 1
ATOM 896 O O . ARG A 1 113 ? -2.041 -17.458 7.212 1.00 85.81 113 ARG A O 1
ATOM 903 N N . TYR A 1 114 ? -0.511 -16.272 6.077 1.00 81.75 114 TYR A N 1
ATOM 904 C CA . TYR A 1 114 ? -1.253 -16.353 4.810 1.00 81.75 114 TYR A CA 1
ATOM 905 C C . TYR A 1 114 ? -0.925 -17.585 3.968 1.00 81.75 114 TYR A C 1
ATOM 907 O O . TYR A 1 114 ? -1.735 -17.965 3.121 1.00 81.75 114 TYR A O 1
ATOM 915 N N . GLY A 1 115 ? 0.252 -18.197 4.139 1.00 72.62 115 GLY A N 1
ATOM 916 C CA . GLY A 1 115 ? 0.736 -19.324 3.326 1.00 72.62 115 GLY A CA 1
ATOM 917 C C . GLY A 1 115 ? 1.033 -18.986 1.852 1.00 72.62 115 GLY A C 1
ATOM 918 O O . GLY A 1 115 ? 2.001 -19.491 1.291 1.00 72.62 115 GLY A O 1
ATOM 919 N N . ASN A 1 116 ? 0.246 -18.104 1.225 1.00 71.62 116 ASN A N 1
ATOM 920 C CA . ASN A 1 116 ? 0.479 -17.501 -0.086 1.00 71.62 116 ASN A CA 1
ATOM 921 C C . ASN A 1 116 ? 0.595 -15.978 0.064 1.00 71.62 116 ASN A C 1
ATOM 923 O O . ASN A 1 116 ? -0.392 -15.242 -0.030 1.00 71.62 116 ASN A O 1
ATOM 927 N N . PHE A 1 117 ? 1.819 -15.510 0.298 1.00 77.19 117 PHE A N 1
ATOM 928 C CA . PHE A 1 117 ? 2.084 -14.093 0.514 1.00 77.19 117 PHE A CA 1
ATOM 929 C C . PHE A 1 117 ? 1.875 -13.244 -0.747 1.00 77.19 117 PHE A C 1
ATOM 931 O O . PHE A 1 117 ? 1.448 -12.106 -0.621 1.00 77.19 117 PHE A O 1
ATOM 938 N N . TYR A 1 118 ? 2.085 -13.782 -1.957 1.00 83.44 118 TYR A N 1
ATOM 939 C CA . TYR A 1 118 ? 1.928 -13.019 -3.204 1.00 83.44 118 TYR A CA 1
ATOM 940 C C . TYR A 1 118 ? 0.529 -12.427 -3.335 1.00 83.44 118 TYR A C 1
ATOM 942 O O . TYR A 1 118 ? 0.380 -11.249 -3.661 1.00 83.44 118 TYR A O 1
ATOM 950 N N . LYS A 1 119 ? -0.499 -13.233 -3.037 1.00 86.25 119 LYS A N 1
ATOM 951 C CA . LYS A 1 119 ? -1.880 -12.756 -3.058 1.00 86.25 119 LYS A CA 1
ATOM 952 C C . LYS A 1 119 ? -2.100 -11.689 -1.986 1.00 86.25 119 LYS A C 1
ATOM 954 O O . LYS A 1 119 ? -2.602 -10.625 -2.315 1.00 86.25 119 LYS A O 1
ATOM 959 N N . ALA A 1 120 ? -1.689 -11.932 -0.742 1.00 88.44 120 ALA A N 1
ATOM 960 C CA . ALA A 1 120 ? -1.860 -10.953 0.334 1.00 88.44 120 ALA A CA 1
ATOM 961 C C . ALA A 1 120 ? -1.149 -9.623 0.020 1.00 88.44 120 ALA A C 1
ATOM 963 O O . ALA A 1 120 ? -1.740 -8.558 0.165 1.00 88.44 120 ALA A O 1
ATOM 964 N N . THR A 1 121 ? 0.085 -9.670 -0.485 1.00 89.94 121 THR A N 1
ATOM 965 C CA . THR A 1 121 ? 0.848 -8.491 -0.909 1.00 89.94 121 THR A CA 1
ATOM 966 C C . THR A 1 121 ? 0.164 -7.754 -2.053 1.00 89.94 121 THR A C 1
ATOM 968 O O . THR A 1 121 ? 0.057 -6.533 -1.992 1.00 89.94 121 THR A O 1
ATOM 971 N N . GLN A 1 122 ? -0.345 -8.465 -3.064 1.00 92.81 122 GLN A N 1
ATOM 972 C CA . GLN A 1 122 ? -1.119 -7.859 -4.148 1.00 92.81 122 GLN A CA 1
ATOM 973 C C . GLN A 1 122 ? -2.366 -7.154 -3.616 1.00 92.81 122 GLN A C 1
ATOM 975 O O . GLN A 1 122 ? -2.596 -5.987 -3.928 1.00 92.81 122 GLN A O 1
ATOM 980 N N . GLU A 1 123 ? -3.172 -7.860 -2.826 1.00 91.69 123 GLU A N 1
ATOM 981 C CA . GLU A 1 123 ? -4.417 -7.344 -2.262 1.00 91.69 123 GLU A CA 1
ATOM 982 C C . GLU A 1 123 ? -4.141 -6.109 -1.400 1.00 91.69 123 GLU A C 1
ATOM 984 O O . GLU A 1 123 ? -4.806 -5.097 -1.564 1.00 91.69 123 GLU A O 1
ATOM 989 N N . VAL A 1 124 ? -3.097 -6.118 -0.570 1.00 92.56 124 VAL A N 1
ATOM 990 C CA . VAL A 1 124 ? -2.734 -4.969 0.271 1.00 92.56 124 VAL A CA 1
ATOM 991 C C . VAL A 1 124 ? -2.177 -3.800 -0.546 1.00 92.56 124 VAL A C 1
ATOM 993 O O . VAL A 1 124 ? -2.629 -2.667 -0.384 1.00 92.56 124 VAL A O 1
ATOM 996 N N . ALA A 1 125 ? -1.230 -4.050 -1.454 1.00 92.81 125 ALA A N 1
ATOM 997 C CA . ALA A 1 125 ? -0.590 -3.000 -2.248 1.00 92.81 125 ALA A CA 1
ATOM 998 C C . ALA A 1 125 ? -1.536 -2.343 -3.265 1.00 92.81 125 ALA A C 1
ATOM 1000 O O . ALA A 1 125 ? -1.273 -1.234 -3.729 1.00 92.81 125 ALA A O 1
ATOM 1001 N N . THR A 1 126 ? -2.628 -3.024 -3.615 1.00 92.75 126 THR A N 1
ATOM 1002 C CA . THR A 1 126 ? -3.660 -2.521 -4.533 1.00 92.75 126 THR A CA 1
ATOM 1003 C C . THR A 1 126 ? -4.987 -2.234 -3.837 1.00 92.75 126 THR A C 1
ATOM 1005 O O . THR A 1 126 ? -5.928 -1.807 -4.501 1.00 92.75 126 THR A O 1
ATOM 1008 N N . GLN A 1 127 ? -5.075 -2.487 -2.526 1.00 90.69 127 GLN A N 1
ATOM 1009 C CA . GLN A 1 127 ? -6.324 -2.510 -1.757 1.00 90.69 127 GLN A CA 1
ATOM 1010 C C . GLN A 1 127 ? -7.432 -3.304 -2.474 1.00 90.69 127 GLN A C 1
ATOM 1012 O O . GLN A 1 127 ? -8.553 -2.834 -2.573 1.00 90.69 127 GLN A O 1
ATOM 1017 N N . GLY A 1 128 ? -7.107 -4.453 -3.073 1.00 89.19 128 GLY A N 1
ATOM 1018 C CA . GLY A 1 128 ? -8.031 -5.309 -3.837 1.00 89.19 128 GLY A CA 1
ATOM 1019 C C . GLY A 1 128 ? -8.515 -4.767 -5.189 1.00 89.19 128 GLY A C 1
ATOM 1020 O O . GLY A 1 128 ? -9.290 -5.417 -5.899 1.00 89.19 128 GLY A O 1
ATOM 1021 N N . HIS A 1 129 ? -8.031 -3.602 -5.618 1.00 89.00 129 HIS A N 1
ATOM 1022 C CA . HIS A 1 129 ? -8.554 -2.898 -6.791 1.00 89.00 129 HIS A CA 1
ATOM 1023 C C . HIS A 1 129 ? -7.781 -3.139 -8.086 1.00 89.00 129 HIS A C 1
ATOM 1025 O O . HIS A 1 129 ? -8.007 -2.446 -9.078 1.00 89.00 129 HIS A O 1
ATOM 1031 N N . LEU A 1 130 ? -6.898 -4.139 -8.136 1.00 91.62 130 LEU A N 1
ATOM 1032 C CA . LEU A 1 130 ? -6.144 -4.453 -9.355 1.00 91.62 130 LEU A CA 1
ATOM 1033 C C . LEU A 1 130 ? -7.058 -4.664 -10.581 1.00 91.62 130 LEU A C 1
ATOM 1035 O O . LEU A 1 130 ? -6.735 -4.244 -11.694 1.00 91.62 130 LEU A O 1
ATOM 1039 N N . HIS A 1 131 ? -8.246 -5.228 -10.353 1.00 89.69 131 HIS A N 1
ATOM 1040 C CA . HIS A 1 131 ? -9.261 -5.454 -11.378 1.00 89.69 131 HIS A CA 1
ATOM 1041 C C . HIS A 1 131 ? -9.790 -4.157 -12.025 1.00 89.69 131 HIS A C 1
ATOM 1043 O O . HIS A 1 131 ? -10.163 -4.184 -13.197 1.00 89.69 131 HIS A O 1
ATOM 1049 N N . LEU A 1 132 ? -9.772 -3.011 -11.325 1.00 86.81 132 LEU A N 1
ATOM 1050 C CA . LEU A 1 132 ? -10.185 -1.713 -11.884 1.00 86.81 132 LEU A CA 1
ATOM 1051 C C . LEU A 1 132 ? -9.265 -1.255 -13.022 1.00 86.81 132 LEU A C 1
ATOM 1053 O O . LEU A 1 132 ? -9.687 -0.514 -13.908 1.00 86.81 132 LEU A O 1
ATOM 1057 N N . MET A 1 133 ? -8.021 -1.738 -13.032 1.00 88.19 133 MET A N 1
ATOM 1058 C CA . MET A 1 133 ? -7.050 -1.474 -14.094 1.00 88.19 133 MET A CA 1
ATOM 1059 C C . MET A 1 133 ? -7.133 -2.478 -15.252 1.00 88.19 133 MET A C 1
ATOM 1061 O O . MET A 1 133 ? -6.352 -2.382 -16.204 1.00 88.19 133 MET A O 1
ATOM 1065 N N . ASN A 1 134 ? -8.088 -3.419 -15.195 1.00 92.50 134 ASN A N 1
ATOM 1066 C CA . ASN A 1 134 ? -8.152 -4.597 -16.059 1.00 92.50 134 ASN A CA 1
ATOM 1067 C C . ASN A 1 134 ? -6.842 -5.407 -16.008 1.00 92.50 134 ASN A C 1
ATOM 1069 O O . ASN A 1 134 ? -6.328 -5.845 -17.037 1.00 92.50 134 ASN A O 1
ATOM 1073 N N . CYS A 1 135 ? -6.292 -5.543 -14.799 1.00 94.81 135 CYS A N 1
ATOM 1074 C CA . CYS A 1 135 ? -5.090 -6.309 -14.491 1.00 94.81 135 CYS A CA 1
ATOM 1075 C C . CYS A 1 135 ? -5.433 -7.453 -13.526 1.00 94.81 135 CYS A C 1
ATOM 1077 O O . CYS A 1 135 ? -6.415 -7.385 -12.781 1.00 94.81 135 CYS A O 1
ATOM 1079 N N . GLY A 1 136 ? -4.611 -8.498 -13.517 1.00 94.12 136 GLY A N 1
ATOM 1080 C CA . GLY A 1 136 ? -4.739 -9.641 -12.618 1.00 94.12 136 GLY A CA 1
ATOM 1081 C C . GLY A 1 136 ? -3.401 -10.101 -12.046 1.00 94.12 136 GLY A C 1
ATOM 1082 O O . GLY A 1 136 ? -2.370 -9.453 -12.209 1.00 94.12 136 GLY A O 1
ATOM 1083 N N . ALA A 1 137 ? -3.411 -11.261 -11.386 1.00 92.81 137 ALA A N 1
ATOM 1084 C CA . ALA A 1 137 ? -2.244 -11.761 -10.656 1.00 92.81 137 ALA A CA 1
ATOM 1085 C C . ALA A 1 137 ? -0.997 -11.973 -11.522 1.00 92.81 137 ALA A C 1
ATOM 1087 O O . ALA A 1 137 ? 0.118 -11.782 -11.046 1.00 92.81 137 ALA A O 1
ATOM 1088 N N . LYS A 1 138 ? -1.175 -12.313 -12.805 1.00 93.81 138 LYS A N 1
ATOM 1089 C CA . LYS A 1 138 ? -0.058 -12.418 -13.748 1.00 93.81 138 LYS A CA 1
ATOM 1090 C C . LYS A 1 138 ? 0.621 -11.061 -13.967 1.00 93.81 138 LYS A C 1
ATOM 1092 O O . LYS A 1 138 ? 1.840 -10.988 -13.902 1.00 93.81 138 LYS A O 1
ATOM 1097 N N . ASP A 1 139 ? -0.161 -10.003 -14.176 1.00 95.56 139 ASP A N 1
ATOM 1098 C CA . ASP A 1 139 ? 0.377 -8.654 -14.387 1.00 95.56 139 ASP A CA 1
ATOM 1099 C C . ASP A 1 139 ? 1.066 -8.139 -13.120 1.00 95.56 139 ASP A C 1
ATOM 1101 O O . ASP A 1 139 ? 2.089 -7.469 -13.190 1.00 95.56 139 ASP A O 1
ATOM 1105 N N . PHE A 1 140 ? 0.537 -8.477 -11.940 1.00 95.56 140 PHE A N 1
ATOM 1106 C CA . PHE A 1 140 ? 1.199 -8.141 -10.682 1.00 95.56 140 PHE A CA 1
ATOM 1107 C C . PHE A 1 140 ? 2.521 -8.901 -10.494 1.00 95.56 140 PHE A C 1
ATOM 1109 O O . PHE A 1 140 ? 3.494 -8.317 -10.025 1.00 95.56 140 PHE A O 1
ATOM 1116 N N . ALA A 1 141 ? 2.591 -10.175 -10.890 1.00 94.06 141 ALA A N 1
ATOM 1117 C CA . ALA A 1 141 ? 3.839 -10.937 -10.865 1.00 94.06 141 ALA A CA 1
ATOM 1118 C C . ALA A 1 141 ? 4.889 -10.339 -11.817 1.00 94.06 141 ALA A C 1
ATOM 1120 O O . ALA A 1 141 ? 6.019 -10.114 -11.404 1.00 94.06 141 ALA A O 1
ATOM 1121 N N . GLU A 1 142 ? 4.505 -9.982 -13.045 1.00 96.00 142 GLU A N 1
ATOM 1122 C CA . GLU A 1 142 ? 5.403 -9.311 -13.998 1.00 96.00 142 GLU A CA 1
ATOM 1123 C C . GLU A 1 142 ? 5.832 -7.910 -13.510 1.00 96.00 142 GLU A C 1
ATOM 1125 O O . GLU A 1 142 ? 6.972 -7.487 -13.709 1.00 96.00 142 GLU A O 1
ATOM 1130 N N . PHE A 1 143 ? 4.955 -7.198 -12.793 1.00 97.25 143 PHE A N 1
ATOM 1131 C CA . PHE A 1 143 ? 5.327 -5.971 -12.087 1.00 97.25 143 PHE A CA 1
ATOM 1132 C C . PHE A 1 143 ? 6.427 -6.225 -11.041 1.00 97.25 143 PHE A C 1
ATOM 1134 O O . PHE A 1 143 ? 7.372 -5.441 -10.973 1.00 97.25 143 PHE A O 1
ATOM 1141 N N . LEU A 1 144 ? 6.342 -7.299 -10.247 1.00 96.00 144 LEU A N 1
ATOM 1142 C CA . LEU A 1 144 ? 7.385 -7.653 -9.273 1.00 96.00 144 LEU A CA 1
ATOM 1143 C C . LEU A 1 144 ? 8.687 -8.094 -9.954 1.00 96.00 144 LEU A C 1
ATOM 1145 O O . LEU A 1 144 ? 9.759 -7.665 -9.526 1.00 96.00 144 LEU A O 1
ATOM 1149 N N . ASP A 1 145 ? 8.589 -8.864 -11.039 1.00 96.38 145 ASP A N 1
ATOM 1150 C CA . ASP A 1 145 ? 9.722 -9.262 -11.879 1.00 96.38 145 ASP A CA 1
ATOM 1151 C C . ASP A 1 145 ? 10.505 -8.029 -12.366 1.00 96.38 145 ASP A C 1
ATOM 1153 O O . ASP A 1 145 ? 11.729 -7.966 -12.230 1.00 96.38 145 ASP A O 1
ATOM 1157 N N . LEU A 1 146 ? 9.805 -6.999 -12.858 1.00 97.88 146 LEU A N 1
ATOM 1158 C CA . LEU A 1 146 ? 10.421 -5.716 -13.206 1.00 97.88 146 LEU A CA 1
ATOM 1159 C C . LEU A 1 146 ? 10.884 -4.927 -11.977 1.00 97.88 146 LEU A C 1
ATOM 1161 O O . LEU A 1 146 ? 11.874 -4.215 -12.066 1.00 97.88 146 LEU A O 1
ATOM 1165 N N . LEU A 1 147 ? 10.206 -4.998 -10.830 1.00 97.56 147 LEU A N 1
ATOM 1166 C CA . LEU A 1 147 ? 10.584 -4.231 -9.633 1.00 97.56 147 LEU A CA 1
ATOM 1167 C C . LEU A 1 147 ? 11.921 -4.698 -9.038 1.00 97.56 147 LEU A C 1
ATOM 1169 O O . LEU A 1 147 ? 12.663 -3.890 -8.470 1.00 97.56 147 LEU A O 1
ATOM 1173 N N . TYR A 1 148 ? 12.217 -5.990 -9.179 1.00 96.81 148 TYR A N 1
ATOM 1174 C CA . TYR A 1 148 ? 13.361 -6.664 -8.570 1.00 96.81 148 TYR A CA 1
ATOM 1175 C C . TYR A 1 148 ? 14.338 -7.275 -9.583 1.00 96.81 148 TYR A C 1
ATOM 1177 O O . TYR A 1 148 ? 15.188 -8.071 -9.195 1.00 96.81 148 TYR A O 1
ATOM 1185 N N . TRP A 1 149 ? 14.283 -6.880 -10.860 1.00 96.50 149 TRP A N 1
ATOM 1186 C CA . TRP A 1 149 ? 15.126 -7.442 -11.930 1.00 96.50 149 TRP A CA 1
ATOM 1187 C C . TRP A 1 149 ? 16.636 -7.434 -11.639 1.00 96.50 149 TRP A C 1
ATOM 1189 O O . TRP A 1 149 ? 17.379 -8.258 -12.169 1.00 96.50 149 TRP A O 1
ATOM 1199 N N . ASN A 1 150 ? 17.094 -6.482 -10.825 1.00 95.12 150 ASN A N 1
ATOM 1200 C CA . ASN A 1 150 ? 18.490 -6.285 -10.442 1.00 95.12 150 ASN A CA 1
ATOM 1201 C C . ASN A 1 150 ? 18.810 -6.787 -9.022 1.00 95.12 150 ASN A C 1
ATOM 1203 O O . ASN A 1 150 ? 19.834 -6.405 -8.457 1.00 95.12 150 ASN A O 1
ATOM 1207 N N . SER A 1 151 ? 17.909 -7.553 -8.406 1.00 93.94 151 SER A N 1
ATOM 1208 C CA . SER A 1 151 ? 18.046 -8.039 -7.033 1.00 93.94 151 SER A CA 1
ATOM 1209 C C . SER A 1 151 ? 18.442 -9.512 -7.012 1.00 93.94 151 SER A C 1
ATOM 1211 O O . SER A 1 151 ? 17.683 -10.363 -7.457 1.00 93.94 151 SER A O 1
ATOM 1213 N N . ASP A 1 152 ? 19.585 -9.830 -6.402 1.00 91.56 152 ASP A N 1
ATOM 1214 C CA . ASP A 1 152 ? 20.131 -11.200 -6.377 1.00 91.56 152 ASP A CA 1
ATOM 1215 C C . ASP A 1 152 ? 19.280 -12.211 -5.586 1.00 91.56 152 ASP A C 1
ATOM 1217 O O . ASP A 1 152 ? 19.428 -13.421 -5.744 1.00 91.56 152 ASP A O 1
ATOM 1221 N N . TRP A 1 153 ? 18.414 -11.730 -4.693 1.00 90.88 153 TRP A N 1
ATOM 1222 C CA . TRP A 1 153 ? 17.585 -12.571 -3.826 1.00 90.88 153 TRP A CA 1
ATOM 1223 C C . TRP A 1 153 ? 16.219 -12.916 -4.433 1.00 90.88 153 TRP A C 1
ATOM 1225 O O . TRP A 1 153 ? 15.523 -13.773 -3.887 1.00 90.88 153 TRP A O 1
ATOM 1235 N N . TYR A 1 154 ? 15.816 -12.241 -5.513 1.00 91.12 154 TYR A N 1
ATOM 1236 C CA . TYR A 1 154 ? 14.503 -12.401 -6.128 1.00 91.12 154 TYR A CA 1
ATOM 1237 C C . TYR A 1 154 ? 14.619 -13.207 -7.422 1.00 91.12 154 TYR A C 1
ATOM 1239 O O . TYR A 1 154 ? 15.369 -12.849 -8.327 1.00 91.12 154 TYR A O 1
ATOM 1247 N N . GLU A 1 155 ? 13.857 -14.294 -7.522 1.00 90.75 155 GLU A N 1
ATOM 1248 C CA . GLU A 1 155 ? 13.801 -15.119 -8.727 1.00 90.75 155 GLU A CA 1
ATOM 1249 C C . GLU A 1 155 ? 12.568 -14.737 -9.548 1.00 90.75 155 GLU A C 1
ATOM 1251 O O . GLU A 1 155 ? 11.437 -15.027 -9.156 1.00 90.75 155 GLU A O 1
ATOM 1256 N N . ALA A 1 156 ? 12.799 -14.067 -10.680 1.00 90.75 156 ALA A N 1
ATOM 1257 C CA . ALA A 1 156 ? 11.728 -13.656 -11.578 1.00 90.75 156 ALA A CA 1
ATOM 1258 C C . ALA A 1 156 ? 11.029 -14.868 -12.208 1.00 90.75 156 ALA A C 1
ATOM 1260 O O . ALA A 1 156 ? 11.682 -15.817 -12.651 1.00 90.75 156 ALA A O 1
ATOM 1261 N N . ALA A 1 157 ? 9.703 -14.806 -12.320 1.00 89.50 157 ALA A N 1
ATOM 1262 C CA . ALA A 1 157 ? 8.923 -15.850 -12.979 1.00 89.50 157 ALA A CA 1
ATOM 1263 C C . ALA A 1 157 ? 9.191 -15.890 -14.493 1.00 89.50 157 ALA A C 1
ATOM 1265 O O . ALA A 1 157 ? 9.161 -16.959 -15.107 1.00 89.50 157 ALA A O 1
ATOM 1266 N N . THR A 1 158 ? 9.471 -14.726 -15.091 1.00 90.06 158 THR A N 1
ATOM 1267 C CA . THR A 1 158 ? 9.707 -14.556 -16.534 1.00 90.06 158 THR A CA 1
ATOM 1268 C C . THR A 1 158 ? 10.971 -13.731 -16.845 1.00 90.06 158 THR A C 1
ATOM 1270 O O . THR A 1 158 ? 10.892 -12.616 -17.360 1.00 90.06 158 THR A O 1
ATOM 1273 N N . PRO A 1 159 ? 12.190 -14.259 -16.592 1.00 90.19 159 PRO A N 1
ATOM 1274 C CA . PRO A 1 159 ? 13.431 -13.484 -16.743 1.00 90.19 159 PRO A CA 1
ATOM 1275 C C . PRO A 1 159 ? 13.723 -13.002 -18.175 1.00 90.19 159 PRO A C 1
ATOM 1277 O O . PRO A 1 159 ? 14.379 -11.975 -18.362 1.00 90.19 159 PRO A O 1
ATOM 1280 N N . SER A 1 160 ? 13.268 -13.741 -19.195 1.00 91.31 160 SER A N 1
ATOM 1281 C CA . SER A 1 160 ? 13.379 -13.332 -20.604 1.00 91.31 160 SER A CA 1
ATOM 1282 C C . SER A 1 160 ? 12.592 -12.058 -20.882 1.00 91.31 160 SER A C 1
ATOM 1284 O O . SER A 1 160 ? 13.118 -11.137 -21.504 1.00 91.31 160 SER A O 1
ATOM 1286 N N . ASP A 1 161 ? 11.365 -12.002 -20.370 1.00 93.25 161 ASP A N 1
ATOM 1287 C CA . ASP A 1 161 ? 10.402 -10.938 -20.638 1.00 93.25 161 ASP A CA 1
ATOM 1288 C C . ASP A 1 161 ? 10.864 -9.652 -19.943 1.00 93.25 161 ASP A C 1
ATOM 1290 O O . ASP A 1 161 ? 10.843 -8.574 -20.534 1.00 93.25 161 ASP A O 1
ATOM 1294 N N . VAL A 1 162 ? 11.419 -9.773 -18.731 1.00 94.94 162 VAL A N 1
ATOM 1295 C CA . VAL A 1 162 ? 12.094 -8.676 -18.018 1.00 94.94 162 VAL A CA 1
ATOM 1296 C C . VAL A 1 162 ? 13.211 -8.060 -18.857 1.00 94.94 162 VAL A C 1
ATOM 1298 O O . VAL A 1 162 ? 13.249 -6.840 -19.035 1.00 94.94 162 VAL A O 1
ATOM 1301 N N . ARG A 1 163 ? 14.120 -8.886 -19.395 1.00 95.12 163 ARG A N 1
ATOM 1302 C CA . ARG A 1 163 ? 15.240 -8.397 -20.211 1.00 95.12 163 ARG A CA 1
ATOM 1303 C C . ARG A 1 163 ? 14.744 -7.716 -21.481 1.00 95.12 163 ARG A C 1
ATOM 1305 O O . ARG A 1 163 ? 15.204 -6.623 -21.796 1.00 95.12 163 ARG A O 1
ATOM 1312 N N . GLU A 1 164 ? 13.788 -8.330 -22.172 1.00 96.31 164 GLU A N 1
ATOM 1313 C CA . GLU A 1 164 ? 13.188 -7.761 -23.378 1.00 96.31 164 GLU A CA 1
ATOM 1314 C C . GLU A 1 164 ? 12.527 -6.403 -23.088 1.00 96.31 164 GLU A C 1
ATOM 1316 O O . GLU A 1 164 ? 12.703 -5.448 -23.845 1.00 96.31 164 GLU A O 1
ATOM 1321 N N . ASN A 1 165 ? 11.805 -6.281 -21.972 1.00 96.12 165 ASN A N 1
ATOM 1322 C CA . ASN A 1 165 ? 11.159 -5.038 -21.558 1.00 96.12 165 ASN A CA 1
ATOM 1323 C C . ASN A 1 165 ? 12.175 -3.930 -21.222 1.00 96.12 165 ASN A C 1
ATOM 1325 O O . ASN A 1 165 ? 11.995 -2.787 -21.650 1.00 96.12 165 ASN A O 1
ATOM 1329 N N . LEU A 1 166 ? 13.269 -4.257 -20.525 1.00 96.44 166 LEU A N 1
ATOM 1330 C CA . LEU A 1 166 ? 14.366 -3.316 -20.256 1.00 96.44 166 LEU A CA 1
ATOM 1331 C C . LEU A 1 166 ? 15.058 -2.866 -21.552 1.00 96.44 166 LEU A C 1
ATOM 1333 O O . LEU A 1 166 ? 15.314 -1.676 -21.739 1.00 96.44 166 LEU A O 1
ATOM 1337 N N . GLU A 1 167 ? 15.319 -3.790 -22.480 1.00 95.69 167 GLU A N 1
ATOM 1338 C CA . GLU A 1 167 ? 15.924 -3.484 -23.781 1.00 95.69 167 GLU A CA 1
ATOM 1339 C C . GLU A 1 167 ? 15.016 -2.605 -24.650 1.00 95.69 167 GLU A C 1
ATOM 1341 O O . GLU A 1 167 ? 15.497 -1.657 -25.279 1.00 95.69 167 GLU A O 1
ATOM 1346 N N . LYS A 1 168 ? 13.705 -2.875 -24.671 1.00 94.88 168 LYS A N 1
ATOM 1347 C CA . LYS A 1 168 ? 12.715 -2.021 -25.344 1.00 94.88 168 LYS A CA 1
ATOM 1348 C C . LYS A 1 168 ? 12.724 -0.614 -24.761 1.00 94.88 168 LYS A C 1
ATOM 1350 O O . LYS A 1 168 ? 12.794 0.347 -25.521 1.00 94.88 168 LYS A O 1
ATOM 1355 N N . ALA A 1 169 ? 12.718 -0.493 -23.435 1.00 93.75 169 ALA A N 1
ATOM 1356 C CA . ALA A 1 169 ? 12.729 0.798 -22.758 1.00 93.75 169 ALA A CA 1
ATOM 1357 C C . ALA A 1 169 ? 14.009 1.599 -23.038 1.00 93.75 169 ALA A C 1
ATOM 1359 O O . ALA A 1 169 ? 13.945 2.785 -23.359 1.00 93.75 169 ALA A O 1
ATOM 1360 N N . ALA A 1 170 ? 15.170 0.939 -23.011 1.00 92.25 170 ALA A N 1
ATOM 1361 C CA . ALA A 1 170 ? 16.453 1.555 -23.342 1.00 92.25 170 ALA A CA 1
ATOM 1362 C C . ALA A 1 170 ? 16.544 2.003 -24.811 1.00 92.25 170 ALA A C 1
ATOM 1364 O O . ALA A 1 170 ? 17.321 2.900 -25.142 1.00 92.25 170 ALA A O 1
ATOM 1365 N N . ASN A 1 171 ? 15.769 1.380 -25.705 1.00 94.94 171 ASN A N 1
ATOM 1366 C CA . ASN A 1 171 ? 15.764 1.681 -27.133 1.00 94.94 171 ASN A CA 1
ATOM 1367 C C . ASN A 1 171 ? 14.609 2.567 -27.604 1.00 94.94 171 ASN A C 1
ATOM 1369 O O . ASN A 1 171 ? 14.609 2.937 -28.781 1.00 94.94 171 ASN A O 1
ATOM 1373 N N . ASP A 1 172 ? 13.688 2.943 -26.717 1.00 96.00 172 ASP A N 1
ATOM 1374 C CA . ASP A 1 172 ? 12.542 3.779 -27.057 1.00 96.00 172 ASP A CA 1
ATOM 1375 C C . ASP A 1 172 ? 12.993 5.136 -27.643 1.00 96.00 172 ASP A C 1
ATOM 1377 O O . ASP A 1 172 ? 13.785 5.850 -27.012 1.00 96.00 172 ASP A O 1
ATOM 1381 N N . PRO A 1 173 ? 12.522 5.521 -28.848 1.00 95.44 173 PRO A N 1
ATOM 1382 C CA . PRO A 1 173 ? 12.929 6.770 -29.486 1.00 95.44 173 PRO A CA 1
ATOM 1383 C C . PRO A 1 173 ? 12.606 8.013 -28.653 1.00 95.44 173 PRO A C 1
ATOM 1385 O O . PRO A 1 173 ? 13.427 8.928 -28.592 1.00 95.44 173 PRO A O 1
ATOM 1388 N N . GLY A 1 174 ? 11.447 8.033 -27.985 1.00 93.50 174 GLY A N 1
ATOM 1389 C CA . GLY A 1 174 ? 11.011 9.159 -27.160 1.00 93.50 174 GLY A CA 1
ATOM 1390 C C . GLY A 1 174 ? 11.848 9.304 -25.891 1.00 93.50 174 GLY A C 1
ATOM 1391 O O . GLY A 1 174 ? 12.197 10.420 -25.506 1.00 93.50 174 GLY A O 1
ATOM 1392 N N . MET A 1 175 ? 12.240 8.191 -25.265 1.00 93.94 175 MET A N 1
ATOM 1393 C CA . MET A 1 175 ? 13.178 8.203 -24.140 1.00 93.94 175 MET A CA 1
ATOM 1394 C C . MET A 1 175 ? 14.571 8.656 -24.574 1.00 93.94 175 MET A C 1
ATOM 1396 O O . MET A 1 175 ? 15.168 9.505 -23.905 1.00 93.94 175 MET A O 1
ATOM 1400 N N . LYS A 1 176 ? 15.073 8.151 -25.710 1.00 94.38 176 LYS A N 1
ATOM 1401 C CA . LYS A 1 176 ? 16.383 8.534 -26.259 1.00 94.38 176 LYS A CA 1
ATOM 1402 C C . LYS A 1 176 ? 16.473 10.019 -26.559 1.00 94.38 176 LYS A C 1
ATOM 1404 O O . LYS A 1 176 ? 17.384 10.681 -26.074 1.00 94.38 176 LYS A O 1
ATOM 1409 N N . GLU A 1 177 ? 15.508 10.556 -27.296 1.00 94.88 177 GLU A N 1
ATOM 1410 C CA . GLU A 1 177 ? 15.469 11.981 -27.637 1.00 94.88 177 GLU A CA 1
ATOM 1411 C C . GLU A 1 177 ? 15.552 12.875 -26.390 1.00 94.88 177 GLU A C 1
ATOM 1413 O O . GLU A 1 177 ? 16.134 13.960 -26.414 1.00 94.88 177 GLU A O 1
ATOM 1418 N N . ARG A 1 178 ? 14.993 12.405 -25.274 1.00 93.94 178 ARG A N 1
ATOM 1419 C CA . ARG A 1 178 ? 14.661 13.262 -24.146 1.00 93.94 178 ARG A CA 1
ATOM 1420 C C . ARG A 1 178 ? 15.580 13.131 -22.941 1.00 93.94 178 ARG A C 1
ATOM 1422 O O . ARG A 1 178 ? 15.831 14.132 -22.271 1.00 93.94 178 ARG A O 1
ATOM 1429 N N . PHE A 1 179 ? 16.096 11.932 -22.686 1.00 94.88 179 PHE A N 1
ATOM 1430 C CA . PHE A 1 179 ? 16.942 11.636 -21.527 1.00 94.88 179 PHE A CA 1
ATOM 1431 C C . PHE A 1 179 ? 18.382 11.258 -21.903 1.00 94.88 179 PHE A C 1
ATOM 1433 O O . PHE A 1 179 ? 19.266 11.345 -21.058 1.00 94.88 179 PHE A O 1
ATOM 1440 N N . PHE A 1 180 ? 18.678 10.907 -23.160 1.00 92.94 180 PHE A N 1
ATOM 1441 C CA . PHE A 1 180 ? 20.028 10.486 -23.563 1.00 92.94 180 PHE A CA 1
ATOM 1442 C C . PHE A 1 180 ? 20.847 11.700 -24.012 1.00 92.94 180 PHE A C 1
ATOM 1444 O O . PHE A 1 180 ? 21.321 11.806 -25.142 1.00 92.94 180 PHE A O 1
ATOM 1451 N N . ASN A 1 181 ? 20.978 12.654 -23.097 1.00 92.12 181 ASN A N 1
ATOM 1452 C CA . ASN A 1 181 ? 21.770 13.8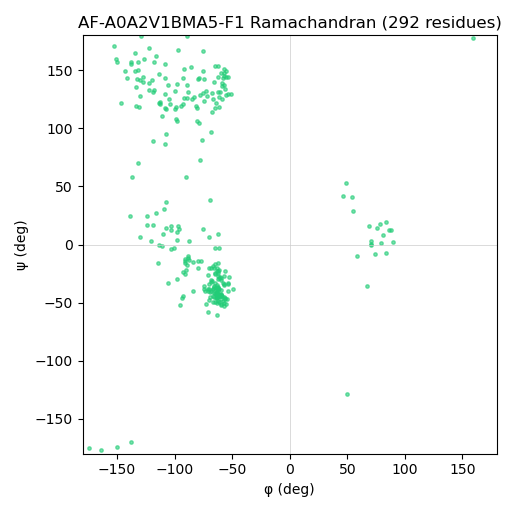64 -23.252 1.00 92.12 181 ASN A CA 1
ATOM 1453 C C . ASN A 1 181 ? 22.604 14.102 -21.979 1.00 92.12 181 ASN A C 1
ATOM 1455 O O . ASN A 1 181 ? 22.313 13.507 -20.937 1.00 92.12 181 ASN A O 1
ATOM 1459 N N . PRO A 1 182 ? 23.628 14.976 -22.022 1.00 92.88 182 PRO A N 1
ATOM 1460 C CA . PRO A 1 182 ? 24.527 15.177 -20.885 1.00 92.88 182 PRO A CA 1
ATOM 1461 C C . PRO A 1 182 ? 23.842 15.581 -19.571 1.00 92.88 182 PRO A C 1
ATOM 1463 O O . PRO A 1 182 ? 24.410 15.347 -18.510 1.00 92.88 182 PRO A O 1
ATOM 1466 N N . THR A 1 183 ? 22.639 16.167 -19.616 1.00 91.94 183 THR A N 1
ATOM 1467 C CA . THR A 1 183 ? 21.896 16.583 -18.417 1.00 91.94 183 THR A CA 1
ATOM 1468 C C . THR A 1 183 ? 21.360 15.393 -17.623 1.00 91.94 183 THR A C 1
ATOM 1470 O O . THR A 1 183 ? 21.414 15.420 -16.397 1.00 91.94 183 THR A O 1
ATOM 1473 N N . TYR A 1 184 ? 20.867 14.353 -18.301 1.00 93.00 184 TYR A N 1
ATOM 1474 C CA . TYR A 1 184 ? 20.182 13.220 -17.662 1.00 93.00 184 TYR A CA 1
ATOM 1475 C C . TYR A 1 184 ? 20.936 11.892 -17.780 1.00 93.00 184 TYR A C 1
ATOM 1477 O O . TYR A 1 184 ? 20.473 10.888 -17.246 1.00 93.00 184 TYR A O 1
ATOM 1485 N N . MET A 1 185 ? 22.103 11.868 -18.432 1.00 89.31 185 MET A N 1
ATOM 1486 C CA . MET A 1 185 ? 22.864 10.635 -18.675 1.00 89.31 185 MET A CA 1
ATOM 1487 C C . MET A 1 185 ? 23.143 9.841 -17.389 1.00 89.31 185 MET A C 1
ATOM 1489 O O . MET A 1 185 ? 22.972 8.627 -17.363 1.00 89.31 185 MET A O 1
ATOM 1493 N N . ALA A 1 186 ? 23.474 10.534 -16.294 1.00 90.06 186 ALA A N 1
ATOM 1494 C CA . ALA A 1 186 ? 23.694 9.909 -14.989 1.00 90.06 186 ALA A CA 1
ATOM 1495 C C . ALA A 1 186 ? 22.441 9.217 -14.416 1.00 90.06 186 ALA A C 1
ATOM 1497 O O . ALA A 1 186 ? 22.559 8.345 -13.560 1.00 90.06 186 ALA A O 1
ATOM 1498 N N . TYR A 1 187 ? 21.239 9.606 -14.854 1.00 92.94 187 TYR A N 1
ATOM 1499 C CA . TYR A 1 187 ? 19.987 8.991 -14.410 1.00 92.94 187 TYR A CA 1
ATOM 1500 C C . TYR A 1 187 ? 19.687 7.736 -15.222 1.00 92.94 187 TYR A C 1
ATOM 1502 O O . TYR A 1 187 ? 19.283 6.737 -14.651 1.00 92.94 187 TYR A O 1
ATOM 1510 N N . VAL A 1 188 ? 19.940 7.748 -16.533 1.00 91.94 188 VAL A N 1
ATOM 1511 C CA . VAL A 1 188 ? 19.659 6.607 -17.426 1.00 91.94 188 VAL A CA 1
ATOM 1512 C C . VAL A 1 188 ? 20.449 5.348 -17.035 1.00 91.94 188 VAL A C 1
ATOM 1514 O O . VAL A 1 188 ? 19.992 4.224 -17.246 1.00 91.94 188 VAL A O 1
ATOM 1517 N N . GLU A 1 189 ? 21.624 5.520 -16.431 1.00 90.12 189 GLU A N 1
ATOM 1518 C CA . GLU A 1 189 ? 22.449 4.424 -15.905 1.00 90.12 189 GLU A CA 1
ATOM 1519 C C . GLU A 1 189 ? 21.977 3.909 -14.534 1.00 90.12 189 GLU A C 1
ATOM 1521 O O . GLU A 1 189 ? 22.396 2.835 -14.100 1.00 90.12 189 GLU A O 1
ATOM 1526 N N . ASN A 1 190 ? 21.107 4.647 -13.838 1.00 95.75 190 ASN A N 1
ATOM 1527 C CA . ASN A 1 190 ? 20.616 4.258 -12.525 1.00 95.75 190 ASN A CA 1
ATOM 1528 C C . ASN A 1 190 ? 19.574 3.118 -12.642 1.00 95.75 190 ASN A C 1
ATOM 1530 O O . ASN A 1 190 ? 18.609 3.243 -13.403 1.00 95.75 190 ASN A O 1
ATOM 1534 N N . PRO A 1 191 ? 19.705 2.026 -11.863 1.00 96.25 191 PRO A N 1
ATOM 1535 C CA . PRO A 1 191 ? 18.776 0.905 -11.956 1.00 96.25 191 PRO A CA 1
ATOM 1536 C C . PRO A 1 191 ? 17.330 1.249 -11.586 1.00 96.25 191 PRO A C 1
ATOM 1538 O O . PRO A 1 191 ? 16.413 0.748 -12.227 1.00 96.25 191 PRO A O 1
ATOM 1541 N N . GLU A 1 192 ? 17.096 2.116 -10.594 1.00 97.06 192 GLU A N 1
ATOM 1542 C CA . GLU A 1 192 ? 15.741 2.554 -10.239 1.00 97.06 192 GLU A CA 1
ATOM 1543 C C . GLU A 1 192 ? 15.093 3.360 -11.374 1.00 97.06 192 GLU A C 1
ATOM 1545 O O . GLU A 1 192 ? 13.905 3.192 -11.656 1.00 97.06 192 GLU A O 1
ATOM 1550 N N . TRP A 1 193 ? 15.871 4.188 -12.075 1.00 97.19 193 TRP A N 1
ATOM 1551 C CA . TRP A 1 193 ? 15.398 4.879 -13.273 1.00 97.19 193 TRP A CA 1
ATOM 1552 C C . TRP A 1 193 ? 15.032 3.884 -14.379 1.00 97.19 193 TRP A C 1
ATOM 1554 O O . TRP A 1 193 ? 13.952 3.988 -14.959 1.00 97.19 193 TRP A O 1
ATOM 1564 N N . GLN A 1 194 ? 15.887 2.889 -14.640 1.00 97.31 194 GLN A N 1
ATOM 1565 C CA . GLN A 1 194 ? 15.643 1.846 -15.646 1.00 97.31 194 GLN A CA 1
ATOM 1566 C C . GLN A 1 194 ? 14.385 1.031 -15.327 1.00 97.31 194 GLN A C 1
ATOM 1568 O O . GLN A 1 194 ? 13.548 0.831 -16.209 1.00 97.31 194 GLN A O 1
ATOM 1573 N N . THR A 1 195 ? 14.207 0.641 -14.060 1.00 97.88 195 THR A N 1
ATOM 1574 C CA . THR A 1 195 ? 12.991 -0.016 -13.567 1.00 97.88 195 THR A CA 1
ATOM 1575 C C . THR A 1 195 ? 11.758 0.841 -13.836 1.00 97.88 195 THR A C 1
ATOM 1577 O O . THR A 1 195 ? 10.798 0.373 -14.449 1.00 97.88 195 THR A O 1
ATOM 1580 N N . MET A 1 196 ? 11.776 2.112 -13.415 1.00 96.75 196 MET A N 1
ATOM 1581 C CA . MET A 1 196 ? 10.629 3.003 -13.595 1.00 96.75 196 MET A CA 1
ATOM 1582 C C . MET A 1 196 ? 10.323 3.242 -15.078 1.00 96.75 196 MET A C 1
ATOM 1584 O O . MET A 1 196 ? 9.157 3.225 -15.469 1.00 96.75 196 MET A O 1
ATOM 1588 N N . CYS A 1 197 ? 11.352 3.416 -15.908 1.00 96.56 197 CYS A N 1
ATOM 1589 C CA . CYS A 1 197 ? 11.229 3.605 -17.350 1.00 96.56 197 CYS A CA 1
ATOM 1590 C C . CYS A 1 197 ? 10.572 2.390 -18.025 1.00 96.56 197 CYS A C 1
ATOM 1592 O O . CYS A 1 197 ? 9.578 2.546 -18.738 1.00 96.56 197 CYS A O 1
ATOM 1594 N N . ALA A 1 198 ? 11.056 1.177 -17.734 1.00 97.38 198 ALA A N 1
ATOM 1595 C CA . ALA A 1 198 ? 10.479 -0.056 -18.265 1.00 97.38 198 ALA A CA 1
ATOM 1596 C C . ALA A 1 198 ? 9.017 -0.239 -17.841 1.00 97.38 198 ALA A C 1
ATOM 1598 O O . ALA A 1 198 ? 8.161 -0.512 -18.682 1.00 97.38 198 ALA A O 1
ATOM 1599 N N . MET A 1 199 ? 8.695 0.003 -16.567 1.00 97.25 199 MET A N 1
ATOM 1600 C CA . MET A 1 199 ? 7.314 -0.062 -16.082 1.00 97.25 199 MET A CA 1
ATOM 1601 C C . MET A 1 199 ? 6.401 0.976 -16.747 1.00 97.25 199 MET A C 1
ATOM 1603 O O . MET A 1 199 ? 5.263 0.655 -17.082 1.00 97.25 199 MET A O 1
ATOM 1607 N N . LYS A 1 200 ? 6.876 2.213 -16.953 1.00 95.12 200 LYS A N 1
ATOM 1608 C CA . LYS A 1 200 ? 6.101 3.295 -17.588 1.00 95.12 200 LYS A CA 1
ATOM 1609 C C . LYS A 1 200 ? 5.799 3.024 -19.057 1.00 95.12 200 LYS A C 1
ATOM 1611 O O . LYS A 1 200 ? 4.709 3.359 -19.514 1.00 95.12 200 LYS A O 1
ATOM 1616 N N . LEU A 1 201 ? 6.746 2.439 -19.788 1.00 95.00 201 LEU A N 1
ATOM 1617 C CA . LEU A 1 201 ? 6.575 2.111 -21.205 1.00 95.00 201 LEU A CA 1
ATOM 1618 C C . LEU A 1 201 ? 5.779 0.825 -21.432 1.00 95.00 201 LEU A C 1
ATOM 1620 O O . LEU A 1 201 ? 5.219 0.626 -22.511 1.00 95.00 201 LEU A O 1
ATOM 1624 N N . HIS A 1 202 ? 5.690 -0.039 -20.425 1.00 95.19 202 HIS A N 1
ATOM 1625 C CA . HIS A 1 202 ? 4.926 -1.265 -20.536 1.00 95.19 202 HIS A CA 1
ATOM 1626 C C . HIS A 1 202 ? 3.401 -0.986 -20.536 1.00 95.19 202 HIS A C 1
ATOM 1628 O O . HIS A 1 202 ? 2.878 -0.366 -19.602 1.00 95.19 202 HIS A O 1
ATOM 1634 N N . PRO A 1 203 ? 2.629 -1.502 -21.516 1.00 91.19 203 PRO A N 1
ATOM 1635 C CA . PRO A 1 203 ? 1.210 -1.160 -21.701 1.00 91.19 203 PRO A CA 1
ATOM 1636 C C . PRO A 1 203 ? 0.301 -1.562 -20.528 1.00 91.19 203 PRO A C 1
ATOM 1638 O O . PRO A 1 203 ? -0.664 -0.860 -20.222 1.00 91.19 203 PRO A O 1
ATOM 1641 N N . THR A 1 204 ? 0.601 -2.687 -19.872 1.00 94.56 204 THR A N 1
ATOM 1642 C CA . THR A 1 204 ? -0.151 -3.165 -18.699 1.00 94.56 204 THR A CA 1
ATOM 1643 C C . THR A 1 204 ? 0.483 -2.739 -17.374 1.00 94.56 204 THR A C 1
ATOM 1645 O O . THR A 1 204 ? -0.190 -2.121 -16.553 1.00 94.56 204 THR A O 1
ATOM 1648 N N . ILE A 1 205 ? 1.779 -3.004 -17.171 1.00 96.38 205 ILE A N 1
ATOM 1649 C CA . ILE A 1 205 ? 2.482 -2.706 -15.914 1.00 96.38 205 ILE A CA 1
ATOM 1650 C C . ILE A 1 205 ? 2.469 -1.220 -15.540 1.00 96.38 205 ILE A C 1
ATOM 1652 O O . ILE A 1 205 ? 2.415 -0.908 -14.353 1.00 96.38 205 ILE A O 1
ATOM 1656 N N . SER A 1 206 ? 2.398 -0.293 -16.499 1.00 95.31 206 SER A N 1
ATOM 1657 C CA . SER A 1 206 ? 2.221 1.137 -16.196 1.00 95.31 206 SER A CA 1
ATOM 1658 C C . SER A 1 206 ? 0.961 1.422 -15.368 1.00 95.31 206 SER A C 1
ATOM 1660 O O . SER A 1 206 ? 0.984 2.285 -14.491 1.00 95.31 206 SER A O 1
ATOM 1662 N N . LYS A 1 207 ? -0.118 0.657 -15.581 1.00 93.88 207 LYS A N 1
ATOM 1663 C CA . LYS A 1 207 ? -1.366 0.754 -14.811 1.00 93.88 207 LYS A CA 1
ATOM 1664 C C . LYS A 1 207 ? -1.221 0.171 -13.409 1.00 93.88 207 LYS A C 1
ATOM 1666 O O . LYS A 1 207 ? -1.730 0.753 -12.454 1.00 93.88 207 LYS A O 1
ATOM 1671 N N . VAL A 1 208 ? -0.507 -0.950 -13.282 1.00 95.75 208 VAL A N 1
ATOM 1672 C CA . VAL A 1 208 ? -0.188 -1.555 -11.979 1.00 95.75 208 VAL A CA 1
ATOM 1673 C C . VAL A 1 208 ? 0.667 -0.587 -11.161 1.00 95.75 208 VAL A C 1
ATOM 1675 O O . VAL A 1 208 ? 0.312 -0.270 -10.030 1.00 95.75 208 VAL A O 1
ATOM 1678 N N . LEU A 1 209 ? 1.724 -0.033 -11.765 1.00 95.31 209 LEU A N 1
ATOM 1679 C CA . LEU A 1 209 ? 2.569 0.995 -11.161 1.00 95.31 209 LEU A CA 1
ATOM 1680 C C . LEU A 1 209 ? 1.744 2.209 -10.723 1.00 95.31 209 LEU A C 1
ATOM 1682 O O . LEU A 1 209 ? 1.913 2.668 -9.598 1.00 95.31 209 LEU A O 1
ATOM 1686 N N . HIS A 1 210 ? 0.851 2.712 -11.583 1.00 91.50 210 HIS A N 1
ATOM 1687 C CA . HIS A 1 210 ? -0.019 3.840 -11.247 1.00 91.50 210 HIS A CA 1
ATOM 1688 C C . HIS A 1 210 ? -0.863 3.554 -10.003 1.00 91.50 210 HIS A C 1
ATOM 1690 O O . HIS A 1 210 ? -0.878 4.362 -9.077 1.00 91.50 210 HIS A O 1
ATOM 1696 N N . LEU A 1 211 ? -1.536 2.399 -9.967 1.00 91.38 211 LEU A N 1
ATOM 1697 C CA . LEU A 1 211 ? -2.398 2.017 -8.852 1.00 91.38 211 LEU A CA 1
ATOM 1698 C C . LEU A 1 211 ? -1.601 1.866 -7.552 1.00 91.38 211 LEU A C 1
ATOM 1700 O O . LEU A 1 211 ? -1.960 2.468 -6.544 1.00 91.38 211 LEU A O 1
ATOM 1704 N N . VAL A 1 212 ? -0.504 1.108 -7.582 1.00 93.88 212 VAL A N 1
ATOM 1705 C CA . VAL A 1 212 ? 0.328 0.866 -6.396 1.00 93.88 212 VAL A CA 1
ATOM 1706 C C . VAL A 1 212 ? 0.948 2.175 -5.893 1.00 93.88 212 VAL A C 1
ATOM 1708 O O . VAL A 1 212 ? 0.940 2.442 -4.692 1.00 93.88 212 VAL A O 1
ATOM 1711 N N . TRP A 1 213 ? 1.437 3.037 -6.791 1.00 92.12 213 TRP A N 1
ATOM 1712 C CA . TRP A 1 213 ? 1.941 4.360 -6.415 1.00 92.12 213 TRP A CA 1
ATOM 1713 C C . TRP A 1 213 ? 0.837 5.241 -5.821 1.00 92.12 213 TRP A C 1
ATOM 1715 O O . TRP A 1 213 ? 1.062 5.882 -4.798 1.00 92.12 213 TRP A O 1
ATOM 1725 N N . ALA A 1 214 ? -0.364 5.248 -6.410 1.00 87.25 214 ALA A N 1
ATOM 1726 C CA . ALA A 1 214 ? -1.500 6.011 -5.898 1.00 87.25 214 ALA A CA 1
ATOM 1727 C C . ALA A 1 214 ? -1.909 5.553 -4.490 1.00 87.25 214 ALA A C 1
ATOM 1729 O O . ALA A 1 214 ? -2.109 6.399 -3.619 1.00 87.25 214 ALA A O 1
ATOM 1730 N N . VAL A 1 215 ? -1.948 4.239 -4.246 1.00 90.19 215 VAL A N 1
ATOM 1731 C CA . VAL A 1 215 ? -2.176 3.661 -2.913 1.00 90.19 215 VAL A CA 1
ATOM 1732 C C . VAL A 1 215 ? -1.064 4.060 -1.945 1.00 90.19 215 VAL A C 1
ATOM 1734 O O . VAL A 1 215 ? -1.357 4.356 -0.790 1.00 90.19 215 VAL A O 1
ATOM 1737 N N . ALA A 1 216 ? 0.193 4.119 -2.390 1.00 91.62 216 ALA A N 1
ATOM 1738 C CA . ALA A 1 216 ? 1.328 4.474 -1.539 1.00 91.62 216 ALA A CA 1
ATOM 1739 C C . ALA A 1 216 ? 1.370 5.947 -1.105 1.00 91.62 216 ALA A C 1
ATOM 1741 O O . ALA A 1 216 ? 1.988 6.273 -0.090 1.00 91.62 216 ALA A O 1
ATOM 1742 N N . ARG A 1 217 ? 0.686 6.846 -1.817 1.00 88.00 217 ARG A N 1
ATOM 1743 C CA . ARG A 1 217 ? 0.624 8.268 -1.450 1.00 88.00 217 ARG A CA 1
ATOM 1744 C C . ARG A 1 217 ? -0.138 8.479 -0.148 1.00 88.00 217 ARG A C 1
ATOM 1746 O O . ARG A 1 217 ? -1.292 8.080 -0.008 1.00 88.00 217 ARG A O 1
ATOM 1753 N N . GLY A 1 218 ? 0.498 9.152 0.805 1.00 86.75 218 GLY A N 1
ATOM 1754 C CA . GLY A 1 218 ? -0.051 9.422 2.131 1.00 86.75 218 GLY A CA 1
ATOM 1755 C C . GLY A 1 218 ? -0.149 8.192 3.036 1.00 86.75 218 GLY A C 1
ATOM 1756 O O . GLY A 1 218 ? -0.545 8.328 4.197 1.00 86.75 218 GLY A O 1
ATOM 1757 N N . ASN A 1 219 ? 0.246 7.015 2.548 1.00 91.81 219 ASN A N 1
ATOM 1758 C CA . ASN A 1 219 ? 0.066 5.740 3.226 1.00 91.81 219 ASN A CA 1
ATOM 1759 C C . ASN A 1 219 ? 1.400 5.012 3.449 1.00 91.81 219 ASN A C 1
ATOM 1761 O O . ASN A 1 219 ? 2.452 5.404 2.947 1.00 91.81 219 ASN A O 1
ATOM 1765 N N . THR A 1 220 ? 1.354 3.954 4.246 1.00 93.50 220 THR A N 1
ATOM 1766 C CA . THR A 1 220 ? 2.428 2.987 4.458 1.00 93.50 220 THR A CA 1
ATOM 1767 C C . THR A 1 220 ? 1.833 1.593 4.609 1.00 93.50 220 THR A C 1
ATOM 1769 O O . THR A 1 220 ? 0.711 1.448 5.107 1.00 93.50 220 THR A O 1
ATOM 1772 N N . ILE A 1 221 ? 2.587 0.577 4.195 1.00 93.62 221 ILE 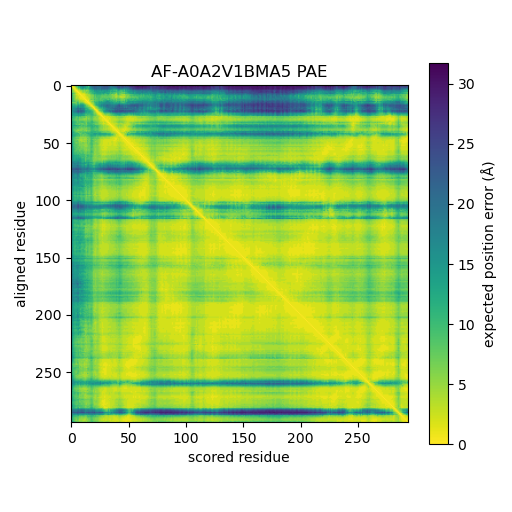A N 1
ATOM 1773 C CA . ILE A 1 221 ? 2.286 -0.808 4.538 1.00 93.62 221 ILE A CA 1
ATOM 1774 C C . ILE A 1 221 ? 2.778 -1.097 5.959 1.00 93.62 221 ILE A C 1
ATOM 1776 O O . ILE A 1 221 ? 3.837 -0.617 6.384 1.00 93.62 221 ILE A O 1
ATOM 1780 N N . PHE A 1 222 ? 2.008 -1.880 6.697 1.00 93.25 222 PHE A N 1
ATOM 1781 C CA . PHE A 1 222 ? 2.296 -2.245 8.071 1.00 93.25 222 PHE A CA 1
ATOM 1782 C C . PHE A 1 222 ? 2.004 -3.716 8.335 1.00 93.25 222 PHE A C 1
ATOM 1784 O O . PHE A 1 222 ? 1.184 -4.343 7.663 1.00 93.25 222 PHE A O 1
ATOM 1791 N N . GLU A 1 223 ? 2.659 -4.226 9.370 1.00 92.19 223 GLU A N 1
ATOM 1792 C CA . GLU A 1 223 ? 2.400 -5.527 9.966 1.00 92.19 223 GLU A CA 1
ATOM 1793 C C . GLU A 1 223 ? 1.849 -5.331 11.385 1.00 92.19 223 GLU A C 1
ATOM 1795 O O . GLU A 1 223 ? 2.191 -4.368 12.086 1.00 92.19 223 GLU A O 1
ATOM 1800 N N . THR A 1 224 ? 0.971 -6.229 11.817 1.00 93.81 224 THR A N 1
ATOM 1801 C CA . THR A 1 224 ? 0.475 -6.266 13.196 1.00 93.81 224 THR A CA 1
ATOM 1802 C C . THR A 1 224 ? 1.237 -7.281 14.048 1.00 93.81 224 THR A C 1
ATOM 1804 O O . THR A 1 224 ? 1.979 -8.123 13.545 1.00 93.81 224 THR A O 1
ATOM 1807 N N . ALA A 1 225 ? 1.060 -7.237 15.367 1.00 92.62 225 ALA A N 1
ATOM 1808 C CA . ALA A 1 225 ? 1.734 -8.147 16.289 1.00 92.62 225 ALA A CA 1
ATOM 1809 C C . ALA A 1 225 ? 1.363 -9.622 16.065 1.00 92.62 225 ALA A C 1
ATOM 1811 O O . ALA A 1 225 ? 2.154 -10.495 16.408 1.00 92.62 225 ALA A O 1
ATOM 1812 N N . THR A 1 226 ? 0.192 -9.906 15.484 1.00 90.94 226 THR A N 1
ATOM 1813 C CA . THR A 1 226 ? -0.221 -11.276 15.135 1.00 90.94 226 THR A CA 1
ATOM 1814 C C . THR A 1 226 ? -0.085 -11.608 13.643 1.00 90.94 226 THR A C 1
ATOM 1816 O O . THR A 1 226 ? -0.648 -12.605 13.184 1.00 90.94 226 THR A O 1
ATOM 1819 N N . GLY A 1 227 ? 0.672 -10.812 12.878 1.00 90.06 227 GLY A N 1
ATOM 1820 C CA . GLY A 1 227 ? 1.037 -11.115 11.489 1.00 90.06 227 GLY A CA 1
ATOM 1821 C C . GLY A 1 227 ? 0.006 -10.732 10.433 1.00 90.06 227 GLY A C 1
ATOM 1822 O O . GLY A 1 227 ? 0.034 -11.268 9.326 1.00 90.06 227 GLY A O 1
ATOM 1823 N N . TRP A 1 228 ? -0.927 -9.830 10.742 1.00 92.44 228 TRP A N 1
ATOM 1824 C CA . TRP A 1 228 ? -1.781 -9.244 9.711 1.00 92.44 228 TRP A CA 1
ATOM 1825 C C . TRP A 1 228 ? -1.008 -8.210 8.905 1.00 92.44 228 TRP A C 1
ATOM 1827 O O . TRP A 1 228 ? -0.114 -7.547 9.425 1.00 92.44 228 TRP A O 1
ATOM 1837 N N . LEU A 1 229 ? -1.377 -8.067 7.634 1.00 93.12 229 LEU A N 1
ATOM 1838 C CA . LEU A 1 229 ? -0.727 -7.169 6.691 1.00 93.12 229 LEU A CA 1
ATOM 1839 C C . LEU A 1 229 ? -1.768 -6.162 6.222 1.00 93.12 229 LEU A C 1
ATOM 1841 O O . LEU A 1 229 ? -2.878 -6.542 5.836 1.00 93.12 229 LEU A O 1
ATOM 1845 N N . GLY A 1 230 ? -1.414 -4.886 6.263 1.00 93.81 230 GLY A N 1
ATOM 1846 C CA . GLY A 1 230 ? -2.339 -3.826 5.912 1.00 93.81 230 GLY A CA 1
ATOM 1847 C C . GLY A 1 230 ? -1.659 -2.578 5.389 1.00 93.81 230 GL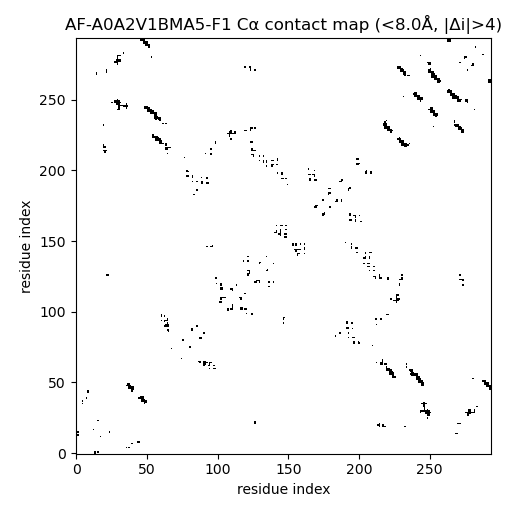Y A C 1
ATOM 1848 O O . GLY A 1 230 ? -0.442 -2.441 5.433 1.00 93.81 230 GLY A O 1
ATOM 1849 N N . VAL A 1 231 ? -2.473 -1.659 4.889 1.00 94.19 231 VAL A N 1
ATOM 1850 C CA . VAL A 1 231 ? -2.079 -0.320 4.459 1.00 94.19 231 VAL A CA 1
ATOM 1851 C C . VAL A 1 231 ? -2.899 0.693 5.240 1.00 94.19 231 VAL A C 1
ATOM 1853 O O . VAL A 1 231 ? -4.116 0.574 5.351 1.00 94.19 231 VAL A O 1
ATOM 1856 N N . GLY A 1 232 ? -2.228 1.705 5.776 1.00 92.62 232 GLY A N 1
ATOM 1857 C CA . GLY A 1 232 ? -2.855 2.818 6.486 1.00 92.62 232 GLY A CA 1
ATOM 1858 C C . GLY A 1 232 ? -2.034 4.089 6.324 1.00 92.62 232 GLY A C 1
ATOM 1859 O O . GLY A 1 232 ? -1.052 4.105 5.590 1.00 92.62 232 GLY A O 1
ATOM 1860 N N . THR A 1 233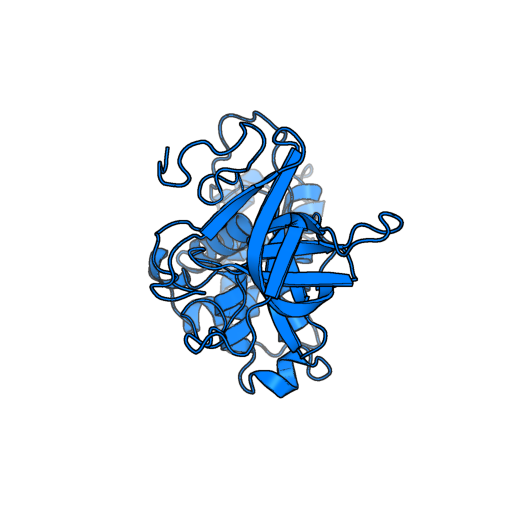 ? -2.414 5.170 7.003 1.00 90.88 233 THR A N 1
ATOM 1861 C CA . THR A 1 233 ? -1.705 6.457 6.886 1.00 90.88 233 THR A CA 1
ATOM 1862 C C . THR A 1 233 ? -0.214 6.350 7.232 1.00 90.88 233 THR A C 1
ATOM 1864 O O . THR A 1 233 ? 0.191 5.662 8.162 1.00 90.88 233 THR A O 1
ATOM 1867 N N . ASN A 1 234 ? 0.638 7.116 6.556 1.00 90.50 234 ASN A N 1
ATOM 1868 C CA . ASN A 1 234 ? 2.073 7.170 6.859 1.00 90.50 234 ASN A CA 1
ATOM 1869 C C . ASN A 1 234 ? 2.428 7.863 8.201 1.00 90.50 234 ASN A C 1
ATOM 1871 O O . ASN A 1 234 ? 3.606 8.099 8.480 1.00 90.50 234 ASN A O 1
ATOM 1875 N N . THR A 1 235 ? 1.421 8.223 9.006 1.00 91.44 235 THR A N 1
ATOM 1876 C CA . THR A 1 235 ? 1.551 8.792 10.361 1.00 91.44 235 THR A CA 1
ATOM 1877 C C . THR A 1 235 ? 1.389 7.751 11.478 1.00 91.44 235 THR A C 1
ATOM 1879 O O . THR A 1 235 ? 1.422 8.105 12.668 1.00 91.44 235 THR A O 1
ATOM 1882 N N . LEU A 1 236 ? 1.229 6.478 11.097 1.00 91.62 236 LEU A N 1
ATOM 1883 C CA . LEU A 1 236 ? 1.221 5.328 11.995 1.00 91.62 236 LEU A CA 1
ATOM 1884 C C . LEU A 1 236 ? 2.484 5.266 12.854 1.00 91.62 236 LEU A C 1
ATOM 1886 O O . LEU A 1 236 ? 3.573 5.691 12.462 1.00 91.62 236 LEU A O 1
ATOM 1890 N N . LYS A 1 237 ? 2.331 4.716 14.052 1.00 92.56 237 LYS A N 1
ATOM 1891 C CA . LYS A 1 237 ? 3.411 4.453 14.998 1.00 92.56 237 LYS A CA 1
ATOM 1892 C C . LYS A 1 237 ? 3.301 3.026 15.513 1.00 92.56 237 LYS A C 1
ATOM 1894 O O . LYS A 1 237 ? 2.231 2.424 15.490 1.00 92.56 237 LYS A O 1
ATOM 1899 N N . GLY A 1 238 ? 4.430 2.502 15.987 1.00 90.75 238 GLY A N 1
ATOM 1900 C CA . GLY A 1 238 ? 4.404 1.294 16.805 1.00 90.75 238 GLY A CA 1
ATOM 1901 C C . GLY A 1 238 ? 3.482 1.509 18.003 1.00 90.75 238 GLY A C 1
ATOM 1902 O O . GLY A 1 238 ? 3.390 2.623 18.521 1.00 90.75 238 GLY A O 1
ATOM 1903 N N . ASP A 1 239 ? 2.786 0.447 18.385 1.00 90.88 239 ASP A N 1
ATOM 1904 C CA . ASP A 1 239 ? 1.783 0.416 19.449 1.00 90.88 239 ASP A CA 1
ATOM 1905 C C . ASP A 1 239 ? 0.452 1.133 19.184 1.00 90.88 239 ASP A C 1
ATOM 1907 O O . ASP A 1 239 ? -0.452 1.058 20.024 1.00 90.88 239 ASP A O 1
ATOM 1911 N N . ASP A 1 240 ? 0.269 1.742 18.007 1.00 97.00 240 ASP A N 1
ATOM 1912 C CA . ASP A 1 240 ? -1.077 2.057 17.528 1.00 97.00 240 ASP A CA 1
ATOM 1913 C C . ASP A 1 240 ? -1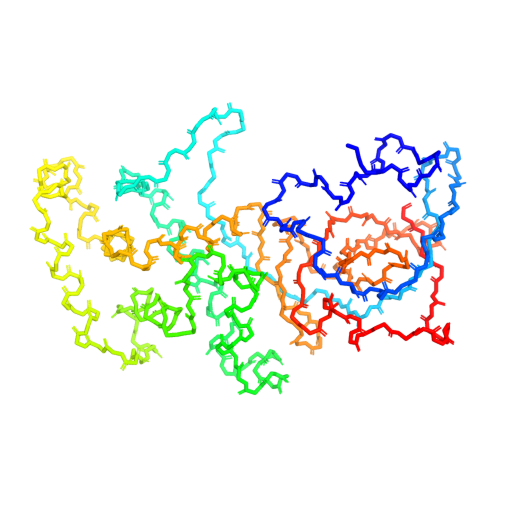.895 0.753 17.450 1.00 97.00 240 ASP A C 1
ATOM 1915 O O . ASP A 1 240 ? -1.365 -0.312 17.128 1.00 97.00 240 ASP A O 1
ATOM 1919 N N . VAL A 1 241 ? -3.183 0.804 17.772 1.00 96.88 241 VAL A N 1
ATOM 1920 C CA . VAL A 1 241 ? -4.064 -0.368 17.808 1.00 96.88 241 VAL A CA 1
ATOM 1921 C C . VAL A 1 241 ? -5.043 -0.353 16.647 1.00 96.88 241 VAL A C 1
ATOM 1923 O O . VAL A 1 241 ? -5.539 0.699 16.248 1.00 96.88 241 VAL A O 1
ATOM 1926 N N . LEU A 1 242 ? -5.324 -1.533 16.111 1.00 96.50 242 LEU A N 1
ATOM 1927 C CA . LEU A 1 242 ? -6.322 -1.739 15.078 1.00 96.50 242 LEU A CA 1
ATOM 1928 C C . LEU A 1 242 ? -7.651 -2.086 15.745 1.00 96.50 242 LEU A C 1
ATOM 1930 O O . LEU A 1 242 ? -7.714 -3.013 16.555 1.00 96.50 242 LEU A O 1
ATOM 1934 N N . ALA A 1 243 ? -8.702 -1.350 15.409 1.00 95.19 243 ALA A N 1
ATOM 1935 C CA . ALA A 1 243 ? -10.031 -1.546 15.960 1.00 95.19 243 ALA A CA 1
ATOM 1936 C C . ALA A 1 243 ? -11.082 -1.700 14.861 1.00 95.19 243 ALA A C 1
ATOM 1938 O O . ALA A 1 243 ? -11.042 -1.027 13.832 1.00 95.19 243 ALA A O 1
ATOM 1939 N N . LEU A 1 244 ? -12.061 -2.559 15.123 1.00 93.81 244 LEU A N 1
ATOM 1940 C CA . LEU A 1 244 ? -13.313 -2.622 14.385 1.00 93.81 244 LEU A CA 1
ATOM 1941 C C . LEU A 1 244 ? -14.366 -1.859 15.185 1.00 93.81 244 LEU A C 1
ATOM 1943 O O . LEU A 1 244 ? -14.645 -2.211 16.329 1.00 93.81 244 LEU A O 1
ATOM 1947 N N . ILE A 1 245 ? -14.919 -0.795 14.608 1.00 91.88 245 ILE A N 1
ATOM 1948 C CA . ILE A 1 245 ? -15.918 0.062 15.259 1.00 91.88 245 ILE A CA 1
ATOM 1949 C C . ILE A 1 245 ? -17.269 -0.188 14.596 1.00 91.88 245 ILE A C 1
ATOM 1951 O O . ILE A 1 245 ? -17.370 -0.112 13.373 1.00 91.88 245 ILE A O 1
ATOM 1955 N N . SER A 1 246 ? -18.301 -0.455 15.398 1.00 89.88 246 SER A N 1
ATOM 1956 C CA . SER A 1 246 ? -19.655 -0.754 14.921 1.00 89.88 246 SER A CA 1
ATOM 1957 C C . SER A 1 246 ? -20.150 0.300 13.925 1.00 89.88 246 SER A C 1
ATOM 1959 O O . SER A 1 246 ? -20.084 1.504 14.191 1.00 89.88 246 SER A O 1
ATOM 1961 N N . GLY A 1 247 ? -20.643 -0.159 12.777 1.00 86.25 247 GLY A N 1
ATOM 1962 C CA . GLY A 1 247 ? -21.132 0.659 11.669 1.00 86.25 247 GLY A CA 1
ATOM 1963 C C . GLY A 1 247 ? -20.054 1.260 10.764 1.00 86.25 247 GLY A C 1
ATOM 1964 O O . GLY A 1 247 ? -20.393 1.972 9.818 1.00 86.25 247 GLY A O 1
ATOM 1965 N N . MET A 1 248 ? -18.767 0.992 11.011 1.00 86.31 248 MET A N 1
ATOM 1966 C CA . MET A 1 248 ? -17.683 1.374 10.101 1.00 86.31 248 MET A CA 1
ATOM 1967 C C . MET A 1 248 ? -17.412 0.272 9.072 1.00 86.31 248 MET A C 1
ATOM 1969 O O . MET A 1 248 ? -17.349 -0.915 9.392 1.00 86.31 248 MET A O 1
ATOM 1973 N N . SER A 1 249 ? -17.211 0.674 7.819 1.00 86.50 249 SER A N 1
ATOM 1974 C CA . SER A 1 249 ? -16.947 -0.237 6.698 1.00 86.50 249 SER A CA 1
ATOM 1975 C C . SER A 1 249 ? -15.516 -0.774 6.659 1.00 86.50 249 SER A C 1
ATOM 1977 O O . SER A 1 249 ? -15.248 -1.731 5.939 1.00 86.50 249 SER A O 1
ATOM 1979 N N . MET A 1 250 ? -14.598 -0.173 7.419 1.00 89.56 250 MET A N 1
ATOM 1980 C CA . MET A 1 250 ? -13.177 -0.517 7.435 1.00 89.56 250 MET A CA 1
ATOM 1981 C C . MET A 1 250 ? -12.628 -0.533 8.866 1.00 89.56 250 MET A C 1
ATOM 1983 O O . MET A 1 250 ? -13.147 0.192 9.724 1.00 89.56 250 MET A O 1
ATOM 1987 N N . PRO A 1 251 ? -11.541 -1.282 9.116 1.00 93.44 251 PRO A N 1
ATOM 1988 C CA . PRO A 1 251 ? -10.736 -1.120 10.315 1.00 93.44 251 PRO A CA 1
ATOM 1989 C C . PRO A 1 251 ? -10.262 0.325 10.516 1.00 93.44 251 PRO A C 1
ATOM 1991 O O . PRO A 1 251 ? -9.911 1.034 9.568 1.00 93.44 251 PRO A O 1
ATOM 1994 N N . VAL A 1 252 ? -10.206 0.746 11.777 1.00 92.62 252 VAL A N 1
ATOM 1995 C CA . VAL A 1 252 ? -9.740 2.069 12.198 1.00 92.62 252 VAL A CA 1
ATOM 1996 C C . VAL A 1 252 ? -8.510 1.905 13.071 1.00 92.62 252 VAL A C 1
ATOM 1998 O O . VAL A 1 252 ? -8.489 1.105 14.004 1.00 92.62 252 VAL A O 1
ATOM 2001 N N . VAL A 1 253 ? -7.477 2.687 12.783 1.00 95.38 253 VAL A N 1
ATOM 2002 C CA . VAL A 1 253 ? -6.286 2.761 13.614 1.00 95.38 253 VAL A CA 1
ATOM 2003 C C . VAL A 1 253 ? -6.454 3.840 14.672 1.00 95.38 253 VAL A C 1
ATOM 2005 O O . VAL A 1 253 ? -6.745 5.006 14.382 1.00 95.38 253 VAL A O 1
ATOM 2008 N N . LEU A 1 254 ? -6.246 3.428 15.916 1.00 95.94 254 LEU A N 1
ATOM 2009 C CA . LEU A 1 254 ? -6.392 4.227 17.116 1.00 95.94 254 LEU A CA 1
ATOM 2010 C C . LEU A 1 254 ? -5.055 4.309 17.850 1.00 95.94 254 LEU A C 1
ATOM 2012 O O . LEU A 1 254 ? -4.323 3.331 17.955 1.00 95.94 254 LEU A O 1
ATOM 2016 N N . ARG A 1 255 ? -4.744 5.471 18.414 1.00 95.81 255 ARG A N 1
ATOM 2017 C CA . ARG A 1 255 ? -3.542 5.681 19.222 1.00 95.81 255 ARG A CA 1
ATOM 2018 C C . ARG A 1 255 ? -3.919 5.839 20.689 1.00 95.81 255 ARG A C 1
ATOM 2020 O O . ARG A 1 255 ? -4.605 6.812 21.001 1.00 95.81 255 ARG A O 1
ATOM 2027 N N . PRO A 1 256 ? -3.476 4.952 21.597 1.00 94.94 256 PRO A N 1
ATOM 2028 C CA . PRO A 1 256 ? -3.734 5.110 23.025 1.00 94.94 256 PRO A CA 1
ATOM 2029 C C . PRO A 1 256 ? -3.218 6.454 23.559 1.00 94.94 256 PRO A C 1
ATOM 2031 O O . PRO A 1 256 ? -2.083 6.849 23.284 1.00 94.94 256 PRO A O 1
ATOM 2034 N N . VAL A 1 257 ? -4.036 7.146 24.351 1.00 93.00 257 VAL A N 1
ATOM 2035 C CA . VAL A 1 257 ? -3.652 8.371 25.064 1.00 93.00 257 VAL A CA 1
ATOM 2036 C C . VAL A 1 257 ? -3.214 7.995 26.475 1.00 93.00 257 VAL A C 1
ATOM 2038 O O . VAL A 1 257 ? -3.978 7.423 27.249 1.00 93.00 257 VAL A O 1
ATOM 2041 N N . LEU A 1 258 ? -1.962 8.300 26.815 1.00 88.44 258 LEU A N 1
ATOM 2042 C CA . LEU A 1 258 ? -1.399 8.006 28.133 1.00 88.44 258 LEU A CA 1
ATOM 2043 C C . LEU A 1 258 ? -1.722 9.120 29.142 1.00 88.44 258 LEU A C 1
ATOM 2045 O O . LEU A 1 258 ? -1.853 10.286 28.778 1.00 88.44 258 LEU A O 1
ATOM 2049 N N . GLY A 1 259 ? -1.782 8.769 30.431 1.00 81.56 259 GLY A N 1
ATOM 2050 C CA . GLY A 1 259 ? -1.849 9.742 31.532 1.00 81.56 259 GLY A CA 1
ATOM 2051 C C . GLY A 1 259 ? -3.234 10.328 31.834 1.00 81.56 259 GLY A C 1
ATOM 2052 O O . GLY A 1 259 ? -3.338 11.229 32.658 1.00 81.56 259 GLY A O 1
ATOM 2053 N N . THR A 1 260 ? -4.296 9.817 31.213 1.00 75.25 260 THR A N 1
ATOM 2054 C CA . THR A 1 260 ? -5.685 10.282 31.397 1.00 75.25 260 THR A CA 1
ATOM 2055 C C . THR A 1 260 ? -6.429 9.585 32.540 1.00 75.25 260 THR A C 1
ATOM 2057 O O . THR A 1 260 ? -7.517 10.018 32.898 1.00 75.25 260 THR A O 1
ATOM 2060 N N . GLY A 1 261 ? -5.886 8.494 33.095 1.00 76.50 261 GLY A N 1
ATOM 2061 C CA . GLY A 1 261 ? -6.561 7.657 34.104 1.00 76.50 261 GLY A CA 1
ATOM 2062 C C . GLY A 1 261 ? -7.692 6.773 33.551 1.00 76.50 261 GLY A C 1
ATOM 2063 O O . GLY A 1 261 ? -8.170 5.888 34.252 1.00 76.50 261 GLY A O 1
ATOM 2064 N N . GLU A 1 262 ? -8.064 6.966 32.284 1.00 82.38 262 GLU A N 1
ATOM 2065 C CA . GLU A 1 262 ? -9.092 6.232 31.539 1.00 82.38 262 GLU A CA 1
ATOM 2066 C C . GLU A 1 262 ? -8.536 5.813 30.173 1.00 82.38 262 GLU A C 1
ATOM 2068 O O . GLU A 1 262 ? -7.693 6.509 29.604 1.00 82.38 262 GLU A O 1
ATOM 2073 N N . ARG A 1 263 ? -9.016 4.698 29.613 1.00 89.06 263 ARG A N 1
ATOM 2074 C CA . ARG A 1 263 ? -8.557 4.190 28.313 1.00 89.06 263 ARG A CA 1
ATOM 2075 C C . ARG A 1 263 ? -9.156 5.022 27.168 1.00 89.06 263 ARG A C 1
ATOM 2077 O O . ARG A 1 263 ? -10.242 4.720 26.683 1.00 89.06 263 ARG A O 1
ATOM 2084 N N . LYS A 1 264 ? -8.442 6.079 26.770 1.00 93.31 264 LYS A N 1
ATOM 2085 C CA . LYS A 1 264 ? -8.800 6.988 25.669 1.00 93.31 264 LYS A CA 1
ATOM 2086 C C . LYS A 1 264 ? -7.887 6.786 24.471 1.00 93.31 264 LYS A C 1
ATOM 2088 O O . LYS A 1 264 ? -6.741 6.356 24.622 1.00 93.31 264 LYS A O 1
ATOM 2093 N N . PHE A 1 265 ? -8.379 7.134 23.295 1.00 94.56 265 PHE A N 1
ATOM 2094 C CA . PHE A 1 265 ? -7.666 6.979 22.041 1.00 94.56 265 PHE A CA 1
ATOM 2095 C C . PHE A 1 265 ? -7.771 8.238 21.195 1.00 94.56 265 PHE A C 1
ATOM 2097 O O . PHE A 1 265 ? -8.766 8.937 21.243 1.00 94.56 265 PHE A O 1
ATOM 2104 N N . MET A 1 266 ? -6.752 8.508 20.388 1.00 92.88 266 MET A N 1
ATOM 2105 C CA . MET A 1 266 ? -6.856 9.427 19.261 1.00 92.88 266 MET A CA 1
ATOM 2106 C C . MET A 1 266 ? -7.084 8.627 17.988 1.00 92.88 266 MET A C 1
ATOM 2108 O O . MET A 1 266 ? -6.406 7.624 17.758 1.00 92.88 266 MET A O 1
ATOM 2112 N N . VAL A 1 267 ? -7.972 9.099 17.120 1.00 91.31 267 VAL A N 1
ATOM 2113 C CA . VAL A 1 267 ? -8.143 8.490 15.800 1.00 91.31 267 VAL A CA 1
ATOM 2114 C C . VAL A 1 267 ? -6.977 8.874 14.893 1.00 91.31 267 VAL A C 1
ATOM 2116 O O . VAL A 1 267 ? -6.702 10.056 14.691 1.00 91.31 267 VAL A O 1
ATOM 2119 N N . VAL A 1 268 ? -6.283 7.871 14.352 1.00 92.69 268 VAL A N 1
ATOM 2120 C CA . VAL A 1 268 ? -5.150 8.060 13.432 1.00 92.69 268 VAL A CA 1
ATOM 2121 C C . VAL A 1 268 ? -5.632 8.039 11.982 1.00 92.69 268 VAL A C 1
ATOM 2123 O O . VAL A 1 268 ? -5.247 8.894 11.188 1.00 92.69 268 VAL A O 1
ATOM 2126 N N . GLY A 1 269 ? -6.508 7.095 11.638 1.00 88.81 269 GLY A N 1
ATOM 2127 C CA . GLY A 1 269 ? -7.109 6.975 10.310 1.00 88.81 269 GLY A CA 1
ATOM 2128 C C . GLY A 1 269 ? -7.639 5.569 10.049 1.00 88.81 269 GLY A C 1
ATOM 2129 O O . GLY A 1 269 ? -7.488 4.688 10.889 1.00 88.81 269 GLY A O 1
ATOM 2130 N N . ASN A 1 270 ? -8.244 5.350 8.886 1.00 89.00 270 ASN A N 1
ATOM 2131 C CA . ASN A 1 270 ? -8.684 4.015 8.475 1.00 89.00 270 ASN A CA 1
ATOM 2132 C C . ASN A 1 270 ? -7.487 3.160 8.026 1.00 89.00 270 ASN A C 1
ATOM 2134 O O . ASN A 1 270 ? -6.394 3.680 7.779 1.00 89.00 270 ASN A O 1
ATOM 2138 N N . ALA A 1 271 ? -7.703 1.856 7.895 1.00 91.94 271 ALA A N 1
ATOM 2139 C CA . ALA A 1 271 ? -6.740 0.944 7.299 1.00 91.94 271 ALA A CA 1
ATOM 2140 C C . ALA A 1 271 ? -7.434 -0.109 6.433 1.00 91.94 271 ALA A C 1
ATOM 2142 O O . ALA A 1 271 ? -8.490 -0.623 6.793 1.00 91.94 271 ALA A O 1
ATOM 2143 N N . TYR A 1 272 ? -6.793 -0.468 5.322 1.00 93.69 272 TYR A N 1
ATOM 2144 C CA . TYR A 1 272 ? -7.057 -1.728 4.637 1.00 93.69 272 TYR A CA 1
ATOM 2145 C C . TYR A 1 272 ? -6.242 -2.817 5.329 1.00 93.69 272 TYR A C 1
ATOM 2147 O O . TYR A 1 272 ? -5.027 -2.668 5.452 1.00 93.69 272 TYR A O 1
ATOM 2155 N N . VAL A 1 273 ? -6.866 -3.914 5.754 1.00 94.12 273 VAL A N 1
ATOM 2156 C CA . VAL A 1 273 ? -6.158 -5.058 6.345 1.00 94.12 273 VAL A CA 1
ATOM 2157 C C . VAL A 1 273 ? -6.673 -6.332 5.709 1.00 94.12 273 VAL A C 1
ATOM 2159 O O . VAL A 1 273 ? -7.861 -6.637 5.792 1.00 94.12 273 VAL A O 1
ATOM 2162 N N . HIS A 1 274 ? -5.782 -7.068 5.047 1.00 92.50 274 HIS A N 1
ATOM 2163 C CA . HIS A 1 274 ? -6.186 -8.256 4.306 1.00 92.50 274 HIS A CA 1
ATOM 2164 C C . HIS A 1 274 ? -6.805 -9.294 5.249 1.00 92.50 274 HIS A C 1
ATOM 2166 O O . HIS A 1 274 ? -6.196 -9.650 6.252 1.00 92.50 274 HIS A O 1
ATOM 2172 N N . GLY A 1 275 ? -8.011 -9.767 4.927 1.00 91.38 275 GLY A N 1
ATOM 2173 C CA . GLY A 1 275 ? -8.769 -10.699 5.766 1.00 91.38 275 GLY A CA 1
ATOM 2174 C C . GLY A 1 275 ? -9.480 -10.064 6.968 1.00 91.38 275 GLY A C 1
ATOM 2175 O O . GLY A 1 275 ? -9.815 -10.783 7.905 1.00 91.38 275 GLY A O 1
ATOM 2176 N N . MET A 1 276 ? -9.677 -8.739 6.975 1.00 93.44 276 MET A N 1
ATOM 2177 C CA . MET A 1 276 ? -10.534 -8.039 7.949 1.00 93.44 276 MET A CA 1
ATOM 2178 C C . MET A 1 276 ? -11.549 -7.083 7.304 1.00 93.44 276 MET A C 1
ATOM 2180 O O . MET A 1 276 ? -12.176 -6.287 8.007 1.00 93.44 276 MET A O 1
ATOM 2184 N N . MET A 1 277 ? -11.658 -7.075 5.976 1.00 92.00 277 MET A N 1
ATOM 2185 C CA . MET A 1 277 ? -12.418 -6.049 5.258 1.00 92.00 277 MET A CA 1
ATOM 2186 C C . MET A 1 277 ? -13.886 -6.420 5.037 1.00 92.00 277 MET A C 1
ATOM 2188 O O . MET A 1 277 ? -14.693 -5.531 4.779 1.00 92.00 277 MET A O 1
ATOM 2192 N N . ASP A 1 278 ? -14.248 -7.694 5.191 1.00 92.19 278 ASP A N 1
ATOM 2193 C CA . ASP A 1 278 ? -15.560 -8.253 4.841 1.00 92.19 278 ASP A CA 1
ATOM 2194 C C . ASP A 1 278 ? -16.239 -8.945 6.040 1.00 92.19 278 ASP A C 1
ATOM 2196 O O . ASP A 1 278 ? -17.106 -9.810 5.894 1.00 92.19 278 ASP A O 1
ATOM 2200 N N . GLY A 1 279 ? -15.860 -8.541 7.255 1.00 92.12 279 GLY A N 1
ATOM 2201 C CA . GLY A 1 279 ? -16.481 -8.993 8.499 1.00 92.12 279 GLY A CA 1
ATOM 2202 C C . GLY A 1 279 ? -15.913 -10.296 9.052 1.00 92.12 279 GLY A C 1
ATOM 2203 O O . GLY A 1 279 ? -16.490 -10.861 9.974 1.00 92.12 279 GLY A O 1
ATOM 2204 N N . GLU A 1 280 ? -14.779 -10.771 8.539 1.00 93.19 280 GLU A N 1
ATOM 2205 C CA . GLU A 1 280 ? -14.127 -12.011 8.979 1.00 93.19 280 GLU A CA 1
ATOM 2206 C C . GLU A 1 280 ? -13.734 -11.976 10.464 1.00 93.19 280 GLU A C 1
ATOM 2208 O O . GLU A 1 280 ? -13.670 -13.014 11.120 1.00 93.19 280 GLU A O 1
ATOM 2213 N N . MET A 1 281 ? -13.484 -10.771 10.984 1.00 91.38 281 MET A N 1
ATOM 2214 C CA . MET A 1 281 ? -13.075 -10.511 12.367 1.00 91.38 281 MET A CA 1
ATOM 2215 C C . MET A 1 281 ? -14.170 -9.822 13.198 1.00 91.38 281 MET A C 1
ATOM 2217 O O . MET A 1 281 ? -13.909 -9.398 14.324 1.00 91.38 281 MET A O 1
ATOM 2221 N N . TRP A 1 282 ? -15.390 -9.701 12.662 1.00 91.12 282 TRP A N 1
ATOM 2222 C CA . TRP A 1 282 ? -16.525 -9.111 13.367 1.00 91.12 282 TRP A CA 1
ATOM 2223 C C . TRP A 1 282 ? -17.438 -10.198 13.935 1.00 91.12 282 TRP A C 1
ATOM 2225 O O . TRP A 1 282 ? -18.037 -10.971 13.192 1.00 91.12 282 TRP A O 1
ATOM 2235 N N . ASP A 1 283 ? -17.561 -10.249 15.262 1.00 82.38 283 ASP A N 1
ATOM 2236 C CA . ASP A 1 283 ? -18.506 -11.134 15.947 1.00 82.38 283 ASP A CA 1
ATOM 2237 C C . ASP A 1 283 ? -19.769 -10.344 16.318 1.00 82.38 283 ASP A C 1
ATOM 2239 O O . ASP A 1 283 ? -19.757 -9.528 17.243 1.00 82.38 283 ASP A O 1
ATOM 2243 N N . GLU A 1 284 ? -20.867 -10.585 15.593 1.00 63.19 284 GLU A N 1
ATOM 2244 C CA . GLU A 1 284 ? -22.170 -9.943 15.834 1.00 63.19 284 GLU A CA 1
ATOM 2245 C C . GLU A 1 284 ? -22.755 -10.272 17.222 1.00 63.19 284 GLU A C 1
ATOM 2247 O O . GLU A 1 284 ? -23.656 -9.578 17.687 1.00 63.19 284 GLU A O 1
ATOM 2252 N N . GLY A 1 285 ? -22.251 -11.302 17.913 1.00 59.28 285 GLY A N 1
ATOM 2253 C CA . GLY A 1 285 ? -22.783 -11.791 19.186 1.00 59.28 285 GLY A CA 1
ATOM 2254 C C . GLY A 1 285 ? -22.480 -10.943 20.428 1.00 59.28 285 GLY A C 1
ATOM 2255 O O . GLY A 1 285 ? -22.653 -11.454 21.533 1.00 59.28 285 GLY A O 1
ATOM 2256 N N . GLU A 1 286 ? -22.000 -9.702 20.281 1.00 56.38 286 GLU A N 1
ATOM 2257 C CA . GLU A 1 286 ? -21.683 -8.716 21.343 1.00 56.38 286 GLU A CA 1
ATOM 2258 C C . GLU A 1 286 ? -20.641 -9.140 22.400 1.00 56.38 286 GLU A C 1
ATOM 2260 O O . GLU A 1 286 ? -20.175 -8.300 23.168 1.00 56.38 286 GLU A O 1
ATOM 2265 N N . LYS A 1 287 ? -20.211 -10.407 22.453 1.00 58.78 287 LYS A N 1
ATOM 2266 C CA . LYS A 1 287 ? -19.389 -10.940 23.558 1.00 58.78 287 LYS A CA 1
ATOM 2267 C C . LYS A 1 287 ? -18.010 -10.289 23.707 1.00 58.78 287 LYS A C 1
ATOM 2269 O O . LYS A 1 287 ? -17.439 -10.378 24.789 1.00 58.78 287 LYS A O 1
ATOM 2274 N N . ASN A 1 288 ? -17.504 -9.639 22.658 1.00 69.69 288 ASN A N 1
ATOM 2275 C CA . ASN A 1 288 ? -16.181 -9.008 22.634 1.00 69.69 288 ASN A CA 1
ATOM 2276 C C . ASN A 1 288 ? -16.225 -7.496 22.360 1.00 69.69 288 ASN A C 1
ATOM 2278 O O . ASN A 1 288 ? -15.165 -6.882 22.237 1.00 69.69 288 ASN A O 1
ATOM 2282 N N . LEU A 1 289 ? -17.417 -6.897 22.238 1.00 85.81 289 LEU A N 1
ATOM 2283 C CA . LEU A 1 289 ? -17.520 -5.458 22.022 1.00 85.81 289 LEU A CA 1
ATOM 2284 C C . LEU A 1 289 ? -17.295 -4.722 23.338 1.00 85.81 289 LEU A C 1
ATOM 2286 O O . LEU A 1 289 ? -17.924 -4.994 24.359 1.00 85.81 289 LEU A O 1
ATOM 2290 N N . GLU A 1 290 ? -16.396 -3.756 23.289 1.00 89.88 290 GLU A N 1
ATOM 2291 C CA . GLU A 1 290 ? -16.096 -2.851 24.375 1.00 89.88 290 GLU A CA 1
ATOM 2292 C C . GLU A 1 290 ? -16.440 -1.412 23.998 1.00 89.88 290 GLU A C 1
ATOM 2294 O O . GLU A 1 290 ? -16.609 -1.034 22.835 1.00 89.88 290 GLU A O 1
ATOM 2299 N N . THR A 1 291 ? -16.549 -0.593 25.033 1.00 91.88 291 THR A N 1
ATOM 2300 C CA . THR A 1 291 ? -16.702 0.847 24.901 1.00 91.88 291 THR A CA 1
ATOM 2301 C C . THR A 1 291 ? -15.330 1.473 24.671 1.00 91.88 291 THR A C 1
ATOM 2303 O O . THR A 1 291 ? -14.467 1.418 25.549 1.00 91.88 291 THR A O 1
ATOM 2306 N N . LEU A 1 292 ? -15.149 2.131 23.529 1.00 92.69 292 LEU A N 1
ATOM 2307 C CA . LEU A 1 292 ? -13.947 2.893 23.193 1.00 92.69 292 LEU A CA 1
ATOM 2308 C C . LEU A 1 292 ? -14.241 4.393 23.292 1.00 92.69 292 LEU A C 1
ATOM 2310 O O . LEU A 1 292 ? -15.290 4.849 22.839 1.00 92.69 292 LEU A O 1
ATOM 2314 N N . ILE A 1 293 ? -13.318 5.158 23.878 1.00 93.38 293 ILE A N 1
ATOM 2315 C CA . ILE A 1 293 ? -13.408 6.622 23.972 1.00 93.38 293 ILE A CA 1
ATOM 2316 C C . ILE A 1 293 ? -12.382 7.226 23.011 1.00 93.38 293 ILE A C 1
ATOM 2318 O O . ILE A 1 293 ? -11.182 7.003 23.191 1.00 93.38 293 ILE A O 1
ATOM 2322 N N . LEU A 1 294 ? -12.861 7.953 22.002 1.00 91.06 294 LEU A N 1
ATOM 2323 C CA . LEU A 1 294 ? -12.094 8.587 20.924 1.00 91.06 294 LEU A CA 1
ATOM 2324 C C . LEU A 1 294 ? -12.059 10.113 21.054 1.00 91.06 294 LEU A C 1
ATOM 2326 O O . LEU A 1 294 ? -13.043 10.669 21.598 1.00 91.06 294 LEU A O 1
#

Radius of gyration: 21.14 Å; Cα contacts (8 Å, |Δi|>4): 517; chains: 1; bounding box: 51×42×64 Å

Secondary structure (DSSP, 8-state):
----STT--TTS--TT--SS----SS---TTTT----EEEEGGGTEEEEEEEEEEEEEEE-------PPTT-S-----TTTTSS-HHHHHHHHHHHHHHHHHHH-TTSHHHHHHS-HHHHHHHHHHTTGGGGGT--HHHHHHHHHHHSTT-TT---S-HHHHHHHHHHHHH-HHHHHHHSSTTTHHHHTSHHHHHHHHHHHSTTHHHHHHHHHHHHTTEEEEEETTS-EEEEETT--TT-EEEEETT-SS-EEEEEEPSSSS-EEEEEEEEEETTSSSSTT--TTSTT-EEEE-

Nearest PDB structures (foldseek):
  8pn8-assembly1_G  TM=2.916E-01  e=2.780E+00  Methylorubrum extorquens AM1

Solvent-accessible surface area (backbone atoms only — not comparable to full-atom values): 16598 Å² total; per-residue (Å²): 133,84,87,77,65,84,87,62,50,92,82,61,73,60,86,84,64,61,95,45,59,68,84,73,86,70,81,49,24,15,31,58,87,44,65,69,54,75,47,76,36,79,95,60,72,32,38,38,33,43,25,33,78,79,51,33,33,56,48,63,55,85,62,50,46,66,73,81,64,92,84,68,90,75,84,74,86,50,74,63,56,47,73,86,41,69,64,34,24,44,28,34,47,54,23,52,49,55,54,51,45,67,43,70,40,82,89,35,53,40,36,75,64,61,78,51,33,69,59,54,42,50,35,38,49,37,68,66,45,48,58,82,68,77,42,53,71,66,52,53,48,53,42,49,29,45,72,37,70,89,39,96,87,56,82,50,94,54,62,69,58,44,51,52,42,44,51,49,43,72,63,32,65,72,51,42,79,72,40,70,43,90,90,35,42,78,46,67,74,32,66,45,43,43,38,50,44,25,35,38,70,34,89,61,38,30,50,53,51,49,49,35,50,47,40,37,44,71,23,24,45,32,34,30,72,86,17,46,46,25,30,29,48,62,82,71,52,70,68,26,29,34,25,46,40,41,46,34,42,45,34,34,34,32,32,75,48,81,93,68,93,52,84,34,32,44,80,74,42,57,34,53,38,67,83,36,36,73,22,75,76,46,72,88,80,56,85,70,58,40,82,44,38,61

Foldseek 3Di:
DPCPPPPQDPPPDPQQDPPAPPDNPVPFALQPPFDWDWDQDDVRPKIKFKWFFDFFFADWDLQAADDDPPPPPDDPLALCRQLQDCSHLVSLLVQVCSLLVQLVDCPFLQCVPPVDSLVQSLCALLVPCCVVLVDDSVLSLVLVCLSCVPPPVDDRPCNPVNVVLLVCLLPPPVCCVPQVDPSNVVSNPDSSSSSSSSQSPDPRSVSVSVSSNSNRHQKIWTATPNNWIKIDGSPDDGGFTWMDTGPDQFIWTWAFDPDPVDGATDTPGTMRIPCSGHNNVHDPPSPRMDIYMD

pLDDT: mean 86.0, std 13.2, range [30.58, 97.88]